Protein AF-A0A3D2IAG3-F1 (afdb_monomer_lite)

Sequence (187 aa):
AWLQEKFSSNPDENILSEKWAKFEELQEKAKTFVVNNEFSEIIQNNGGTGLNASTGSDLTNYYYSLPSNKAELWFNLEADRFKNPTYREFYVEKEVVREERRMRIESNPIGRLIEEFVAVAFTAHPYGRPVVGWNSDITATTIEDARNFYDKYYVPSNITIAIAGDVDPKRMKKLAEEYFGDFRGKG

Radius of gyration: 20.3 Å; chains: 1; bounding box: 44×42×57 Å

pLDDT: mean 94.66, std 4.44, range [55.84, 98.38]

Structure (mmCIF, N/CA/C/O backbone):
data_AF-A0A3D2IAG3-F1
#
_entry.id   AF-A0A3D2IAG3-F1
#
loop_
_atom_site.group_PDB
_atom_site.id
_atom_site.type_symbol
_atom_site.label_atom_id
_atom_site.label_alt_id
_atom_site.label_comp_id
_atom_site.label_asym_id
_atom_site.label_entity_id
_atom_site.label_seq_id
_atom_site.pdbx_PDB_ins_code
_atom_site.Cartn_x
_atom_site.Cartn_y
_atom_site.Cartn_z
_atom_site.occupancy
_atom_site.B_iso_or_equiv
_atom_site.auth_seq_id
_atom_site.auth_comp_id
_atom_site.auth_asym_id
_atom_site.auth_atom_id
_atom_site.pdbx_PDB_model_num
ATOM 1 N N . ALA A 1 1 ? 9.047 11.124 -18.942 1.00 81.00 1 ALA A N 1
ATOM 2 C CA . ALA A 1 1 ? 10.104 11.922 -19.598 1.00 81.00 1 ALA A CA 1
ATOM 3 C C . ALA A 1 1 ? 11.377 11.111 -19.858 1.00 81.00 1 ALA A C 1
ATOM 5 O O . ALA A 1 1 ? 11.583 10.748 -21.002 1.00 81.00 1 ALA A O 1
ATOM 6 N N . TRP A 1 2 ? 12.209 10.772 -18.858 1.00 89.50 2 TRP A N 1
ATOM 7 C CA . TRP A 1 2 ? 13.458 10.017 -19.111 1.00 89.50 2 TRP A CA 1
ATOM 8 C C . TRP A 1 2 ? 13.219 8.641 -19.756 1.00 89.50 2 TRP A C 1
ATOM 10 O O . TRP A 1 2 ? 13.830 8.325 -20.768 1.00 89.50 2 TRP A O 1
ATOM 20 N N . LEU A 1 3 ? 12.255 7.863 -19.241 1.00 84.62 3 LEU A N 1
ATOM 21 C CA . LEU A 1 3 ? 11.887 6.568 -19.836 1.00 84.62 3 LEU A CA 1
ATOM 22 C C . LEU A 1 3 ? 11.408 6.708 -21.292 1.00 84.62 3 LEU A C 1
ATOM 24 O O . LEU A 1 3 ? 11.726 5.867 -22.120 1.00 84.62 3 LEU A O 1
ATOM 28 N N . GLN A 1 4 ? 10.684 7.784 -21.617 1.00 86.69 4 GLN A N 1
ATOM 29 C CA . GLN A 1 4 ? 10.203 8.034 -22.982 1.00 86.69 4 GLN A CA 1
ATOM 30 C C . GLN A 1 4 ? 11.361 8.301 -23.949 1.00 86.69 4 GLN A C 1
ATOM 32 O O . GLN A 1 4 ? 11.341 7.784 -25.057 1.00 86.69 4 GLN A O 1
ATOM 37 N N . GLU A 1 5 ? 12.375 9.058 -23.517 1.00 90.00 5 GLU A N 1
ATOM 38 C CA . GLU A 1 5 ? 13.591 9.294 -24.304 1.00 90.00 5 GLU A CA 1
ATOM 39 C C . GLU A 1 5 ? 14.374 7.990 -24.511 1.00 90.00 5 GLU A C 1
ATOM 41 O O . GLU A 1 5 ? 14.714 7.636 -25.638 1.00 90.00 5 GLU A O 1
ATOM 46 N N . LYS A 1 6 ? 14.590 7.232 -23.426 1.00 87.44 6 LYS A N 1
ATOM 47 C CA . LYS A 1 6 ? 15.376 5.989 -23.435 1.00 87.44 6 LYS A CA 1
ATOM 48 C C . LYS A 1 6 ? 14.799 4.925 -24.366 1.00 87.44 6 LYS A C 1
ATOM 50 O O . LYS A 1 6 ? 15.556 4.161 -24.953 1.00 87.44 6 LYS A O 1
ATOM 55 N N . PHE A 1 7 ? 13.474 4.857 -24.465 1.00 86.38 7 PHE A N 1
ATOM 56 C CA . PHE A 1 7 ? 12.768 3.898 -25.316 1.00 86.38 7 PHE A CA 1
ATOM 57 C C . PHE A 1 7 ? 12.282 4.506 -26.640 1.00 86.38 7 PHE A C 1
ATOM 59 O O . PHE A 1 7 ? 11.468 3.893 -27.331 1.00 86.38 7 PHE A O 1
ATOM 66 N N . SER A 1 8 ? 12.751 5.704 -27.000 1.00 90.56 8 SER A N 1
ATOM 67 C CA . SER A 1 8 ? 12.471 6.299 -28.306 1.00 90.56 8 SER A CA 1
ATOM 68 C C . SER A 1 8 ? 13.223 5.565 -29.425 1.00 90.56 8 SER A C 1
ATOM 70 O O . SER A 1 8 ? 14.135 4.776 -29.181 1.00 90.56 8 SER A O 1
ATOM 72 N N . SER A 1 9 ? 12.852 5.827 -30.679 1.00 90.12 9 SER A N 1
ATOM 73 C CA . SER A 1 9 ? 13.506 5.214 -31.842 1.00 90.12 9 SER A CA 1
ATOM 74 C C . SER A 1 9 ? 14.965 5.643 -32.033 1.00 90.12 9 SER A C 1
ATOM 76 O O . SER A 1 9 ? 15.706 4.940 -32.712 1.00 90.12 9 SER A O 1
ATOM 78 N N . ASN A 1 10 ? 15.368 6.793 -31.484 1.00 92.75 10 ASN A N 1
ATOM 79 C CA . ASN A 1 10 ? 16.737 7.302 -31.555 1.00 92.75 10 ASN A CA 1
ATOM 80 C C . ASN A 1 10 ? 17.067 8.108 -30.284 1.00 92.75 10 ASN A C 1
ATOM 82 O O . ASN A 1 10 ? 16.965 9.335 -30.318 1.00 92.75 10 ASN A O 1
ATOM 86 N N . PRO A 1 11 ? 17.406 7.432 -29.171 1.00 91.81 11 PRO A N 1
ATOM 87 C CA . PRO A 1 11 ? 17.682 8.091 -27.898 1.00 91.81 11 PRO A CA 1
ATOM 88 C C . PRO A 1 11 ? 18.909 9.007 -27.977 1.00 91.81 11 PRO A C 1
ATOM 90 O O . PRO A 1 11 ? 19.964 8.588 -28.454 1.00 91.81 11 PRO A O 1
ATOM 93 N N . ASP A 1 12 ? 18.791 10.231 -27.465 1.00 95.19 12 ASP A N 1
ATOM 94 C CA . ASP A 1 12 ? 19.906 11.175 -27.348 1.00 95.19 12 ASP A CA 1
ATOM 95 C C . ASP A 1 12 ? 20.572 11.061 -25.965 1.00 95.19 12 ASP A C 1
ATOM 97 O O . ASP A 1 12 ? 19.963 11.321 -24.921 1.00 95.19 12 ASP A O 1
ATOM 101 N N . GLU A 1 13 ? 21.852 10.679 -25.949 1.00 94.38 13 GLU A N 1
ATOM 102 C CA . GLU A 1 13 ? 22.633 10.496 -24.719 1.00 94.38 13 GLU A CA 1
ATOM 103 C C . GLU A 1 13 ? 22.756 11.778 -23.882 1.00 94.38 13 GLU A C 1
ATOM 105 O O . GLU A 1 13 ? 22.720 11.709 -22.649 1.00 94.38 13 GLU A O 1
ATOM 110 N N . ASN A 1 14 ? 22.844 12.951 -24.517 1.00 94.81 14 ASN A N 1
ATOM 111 C CA . ASN A 1 14 ? 22.933 14.224 -23.800 1.00 94.81 14 ASN A CA 1
ATOM 112 C C . ASN A 1 14 ? 21.612 14.533 -23.097 1.00 94.81 14 ASN A C 1
ATOM 114 O O . ASN A 1 14 ? 21.607 14.902 -21.922 1.00 94.81 14 ASN A O 1
ATOM 118 N N . ILE A 1 15 ? 20.489 14.317 -23.789 1.00 93.75 15 ILE A N 1
ATOM 119 C CA . ILE A 1 15 ? 19.149 14.513 -23.224 1.00 93.75 15 ILE A CA 1
ATOM 120 C C . ILE A 1 15 ? 18.908 13.532 -22.069 1.00 93.75 15 ILE A C 1
ATOM 122 O O . ILE A 1 15 ? 18.350 13.911 -21.035 1.00 93.75 15 ILE A O 1
ATOM 126 N N . LEU A 1 16 ? 19.323 12.272 -22.218 1.00 92.75 16 LEU A N 1
ATOM 127 C CA . LEU A 1 16 ? 19.222 11.271 -21.155 1.00 92.75 16 LEU A CA 1
ATOM 128 C C . LEU A 1 16 ? 20.026 11.671 -19.920 1.00 92.75 16 LEU A C 1
ATOM 130 O O . LEU A 1 16 ? 19.496 11.584 -18.809 1.00 92.75 16 LEU A O 1
ATOM 134 N N . SER A 1 17 ? 21.265 12.122 -20.116 1.00 94.44 17 SER A N 1
ATOM 135 C CA . SER A 1 17 ? 22.146 12.583 -19.042 1.00 94.44 17 SER A CA 1
ATOM 136 C C . SER A 1 17 ? 21.563 13.802 -18.322 1.00 94.44 17 SER A C 1
ATOM 138 O O . SER A 1 17 ? 21.431 13.795 -17.099 1.00 94.44 17 SER A O 1
ATOM 140 N N . GLU A 1 18 ? 21.096 14.807 -19.069 1.00 95.81 18 GLU A N 1
ATOM 141 C CA . GLU A 1 18 ? 20.475 16.012 -18.507 1.00 95.81 18 GLU A CA 1
ATOM 142 C C . GLU A 1 18 ? 19.226 15.674 -17.679 1.00 95.81 18 GLU A C 1
ATOM 144 O O . GLU A 1 18 ? 19.073 16.117 -16.537 1.00 95.81 18 GLU A O 1
ATOM 149 N N . LYS A 1 19 ? 18.328 14.845 -18.228 1.00 94.56 19 LYS A N 1
ATOM 150 C CA . LYS A 1 19 ? 17.108 14.424 -17.528 1.00 94.56 19 LYS A CA 1
ATOM 151 C C . LYS A 1 19 ? 17.422 13.593 -16.284 1.00 94.56 19 LYS A C 1
ATOM 153 O O . LYS A 1 19 ? 16.688 13.705 -15.303 1.00 94.56 19 LYS A O 1
ATOM 158 N N . TRP A 1 20 ? 18.470 12.772 -16.325 1.00 93.31 20 TRP A N 1
ATOM 159 C CA . TRP A 1 20 ? 18.903 11.974 -15.180 1.00 93.31 20 TRP A CA 1
ATOM 160 C C . TRP A 1 20 ? 19.491 12.850 -14.070 1.00 93.31 20 TRP A C 1
ATOM 162 O O . TRP A 1 20 ? 19.039 12.770 -12.933 1.00 93.31 20 TRP A O 1
ATOM 172 N N . ALA A 1 21 ? 20.392 13.774 -14.408 1.00 95.38 21 ALA A N 1
ATOM 173 C CA . ALA A 1 21 ? 20.937 14.731 -13.447 1.00 95.38 21 ALA A CA 1
ATOM 174 C C . ALA A 1 21 ? 19.826 15.574 -12.801 1.00 95.38 21 ALA A C 1
ATOM 176 O O . ALA A 1 21 ? 19.807 15.785 -11.586 1.00 95.38 21 ALA A O 1
ATOM 177 N N . LYS A 1 22 ? 18.836 16.010 -13.597 1.00 95.38 22 LYS A N 1
ATOM 178 C CA . LYS A 1 22 ? 17.681 16.736 -13.061 1.00 95.38 22 LYS A CA 1
ATOM 179 C C . LYS A 1 22 ? 16.838 15.880 -12.119 1.00 95.38 22 LYS A C 1
ATOM 181 O O . LYS A 1 22 ? 16.301 16.387 -11.134 1.00 95.38 22 LYS A O 1
ATOM 186 N N . PHE A 1 23 ? 16.681 14.602 -12.441 1.00 92.88 23 PHE A N 1
ATOM 187 C CA . PHE A 1 23 ? 15.959 13.652 -11.610 1.00 92.88 23 PHE A CA 1
ATOM 188 C C . PHE A 1 23 ? 16.643 13.463 -10.251 1.00 92.88 23 PHE A C 1
ATOM 190 O O . PHE A 1 23 ? 15.971 13.602 -9.232 1.00 92.88 23 PHE A O 1
ATOM 197 N N . GLU A 1 24 ? 17.959 13.252 -10.227 1.00 93.56 24 GLU A N 1
ATOM 198 C CA . GLU A 1 24 ? 18.742 13.130 -8.988 1.00 93.56 24 GLU A CA 1
ATOM 199 C C . GLU A 1 24 ? 18.655 14.400 -8.126 1.00 93.56 24 GLU A C 1
ATOM 201 O O . GLU A 1 24 ? 18.387 14.323 -6.928 1.00 93.56 24 GLU A O 1
ATOM 206 N N . GLU A 1 25 ? 18.769 15.587 -8.736 1.00 95.44 25 GLU A N 1
ATOM 207 C CA . GLU A 1 25 ? 18.601 16.869 -8.034 1.00 95.44 25 GLU A CA 1
ATOM 208 C C . GLU A 1 25 ? 17.221 16.974 -7.357 1.00 95.44 25 GLU A C 1
ATOM 210 O O . GLU A 1 25 ? 17.099 17.428 -6.217 1.00 95.44 25 GLU A O 1
ATOM 215 N N . LEU A 1 26 ? 16.158 16.569 -8.061 1.00 93.56 26 LEU A N 1
ATOM 216 C CA . LEU A 1 26 ? 14.797 16.599 -7.527 1.00 93.56 26 LEU A CA 1
ATOM 217 C C . LEU A 1 26 ? 14.582 15.552 -6.432 1.00 93.56 26 LEU A C 1
ATOM 219 O O . LEU A 1 26 ? 13.854 15.835 -5.480 1.00 93.56 26 LEU A O 1
ATOM 223 N N . GLN A 1 27 ? 15.207 14.380 -6.540 1.00 91.56 27 GLN A N 1
ATOM 224 C CA . GLN A 1 27 ? 15.159 13.369 -5.487 1.00 91.56 27 GLN A CA 1
ATOM 225 C C . GLN A 1 27 ? 15.819 13.862 -4.203 1.00 91.56 27 GLN A C 1
ATOM 227 O O . GLN A 1 27 ? 15.221 13.738 -3.135 1.00 91.56 27 GLN A O 1
ATOM 232 N N . GLU A 1 28 ? 16.988 14.496 -4.295 1.00 92.75 28 GLU A N 1
ATOM 233 C CA . GLU A 1 28 ? 17.681 14.989 -3.103 1.00 92.75 28 GLU A CA 1
ATOM 234 C C . GLU A 1 28 ? 16.901 16.124 -2.426 1.00 92.75 28 GLU A C 1
ATOM 236 O O . GLU A 1 28 ? 16.804 16.178 -1.201 1.00 92.75 28 GLU A O 1
ATOM 241 N N . LYS A 1 29 ? 16.229 16.978 -3.211 1.00 93.12 29 LYS A N 1
ATOM 242 C CA . LYS A 1 29 ? 15.277 17.962 -2.671 1.00 93.12 29 LYS A CA 1
ATOM 243 C C . LYS A 1 29 ? 14.043 17.316 -2.049 1.00 93.12 29 LYS A C 1
ATOM 245 O O . LYS A 1 29 ? 13.546 17.821 -1.053 1.00 93.12 29 LYS A O 1
ATOM 250 N N . ALA A 1 30 ? 13.508 16.243 -2.629 1.00 90.88 30 ALA A N 1
ATOM 251 C CA . ALA A 1 30 ? 12.340 15.557 -2.076 1.00 90.88 30 ALA A CA 1
ATOM 252 C C . ALA A 1 30 ? 12.665 14.884 -0.734 1.00 90.88 30 ALA A C 1
ATOM 254 O O . ALA A 1 30 ? 11.838 14.907 0.179 1.00 90.88 30 ALA A O 1
ATOM 255 N N . LYS A 1 31 ? 13.881 14.344 -0.608 1.00 90.50 31 LYS A N 1
ATOM 256 C CA . LYS A 1 31 ? 14.390 13.663 0.584 1.00 90.50 31 LYS A CA 1
ATOM 257 C C . LYS A 1 31 ? 14.429 14.556 1.825 1.00 90.50 31 LYS A C 1
ATOM 259 O O . LYS A 1 31 ? 14.236 14.058 2.925 1.00 90.50 31 LYS A O 1
ATOM 264 N N . THR A 1 32 ? 14.602 15.872 1.679 1.00 93.50 32 THR A N 1
ATOM 265 C CA . THR A 1 32 ? 14.591 16.795 2.833 1.00 93.50 32 THR A CA 1
ATOM 266 C C . THR A 1 32 ? 13.221 16.921 3.506 1.00 93.50 32 THR A C 1
ATOM 268 O O . THR A 1 32 ? 13.144 17.384 4.640 1.00 93.50 32 THR A O 1
ATOM 271 N N . PHE A 1 33 ? 12.144 16.507 2.829 1.00 91.81 33 PHE A N 1
ATOM 272 C CA . PHE A 1 33 ? 10.783 16.481 3.372 1.00 91.81 33 PHE A CA 1
ATOM 273 C C . PHE A 1 33 ? 10.388 15.116 3.946 1.00 91.81 33 PHE A C 1
ATOM 275 O O . PHE A 1 33 ? 9.242 14.947 4.360 1.00 91.81 33 PHE A O 1
ATOM 282 N N . VAL A 1 34 ? 11.284 14.131 3.903 1.00 90.62 34 VAL A N 1
ATOM 283 C CA . VAL A 1 34 ? 11.024 12.780 4.396 1.00 90.62 34 VAL A CA 1
ATOM 284 C C . VAL A 1 34 ? 11.505 12.679 5.837 1.00 90.62 34 VAL A C 1
ATOM 286 O O . VAL A 1 34 ? 12.674 12.925 6.131 1.00 90.62 34 VAL A O 1
ATOM 289 N N . VAL A 1 35 ? 10.600 12.283 6.731 1.00 92.75 35 VAL A N 1
ATOM 290 C CA . VAL A 1 35 ? 10.936 11.877 8.096 1.00 92.75 35 VAL A CA 1
ATOM 291 C C . VAL A 1 35 ? 10.857 10.357 8.147 1.00 92.75 35 VAL A C 1
ATOM 293 O O . VAL A 1 35 ? 9.775 9.771 8.171 1.00 92.75 35 VAL A O 1
ATOM 296 N N . ASN A 1 36 ? 12.021 9.711 8.106 1.00 89.38 36 ASN A N 1
ATOM 297 C CA . ASN A 1 36 ? 12.099 8.254 8.082 1.00 89.38 36 ASN A CA 1
ATOM 298 C C . ASN A 1 36 ? 11.421 7.658 9.318 1.00 89.38 36 ASN A C 1
ATOM 300 O O . ASN A 1 36 ? 11.629 8.137 10.430 1.00 89.38 36 ASN A O 1
ATOM 304 N N . ASN A 1 37 ? 10.669 6.575 9.121 1.00 90.62 37 ASN A N 1
ATOM 305 C CA . ASN A 1 37 ? 10.054 5.769 10.181 1.00 90.62 37 ASN A CA 1
ATOM 306 C C . ASN A 1 37 ? 9.025 6.479 11.080 1.00 90.62 37 ASN A C 1
ATOM 308 O O . ASN A 1 37 ? 8.509 5.821 11.984 1.00 90.62 37 ASN A O 1
ATOM 312 N N . GLU A 1 38 ? 8.655 7.738 10.822 1.00 94.00 38 GLU A N 1
ATOM 313 C CA . GLU A 1 38 ? 7.780 8.538 11.699 1.00 94.00 38 GLU A CA 1
ATOM 314 C C . GLU A 1 38 ? 6.479 7.806 12.063 1.00 94.00 38 GLU A C 1
ATOM 316 O O . GLU A 1 38 ? 6.141 7.665 13.238 1.00 94.00 38 GLU A O 1
ATOM 321 N N . PHE A 1 39 ? 5.794 7.240 11.065 1.00 94.81 39 PHE A N 1
ATOM 322 C CA . PHE A 1 39 ? 4.572 6.457 11.272 1.00 94.81 39 PHE A CA 1
ATOM 323 C C . PHE A 1 39 ? 4.789 5.293 12.253 1.00 94.81 39 PHE A C 1
ATOM 325 O O . PHE A 1 39 ? 4.010 5.083 13.186 1.00 94.81 39 PHE A O 1
ATOM 332 N N . SER A 1 40 ? 5.877 4.541 12.067 1.00 95.62 40 SER A N 1
ATOM 333 C CA . SER A 1 40 ? 6.199 3.390 12.911 1.00 95.62 40 SER A CA 1
ATOM 334 C C . SER A 1 40 ? 6.636 3.797 14.319 1.00 95.62 40 SER A C 1
ATOM 336 O O . SER A 1 40 ? 6.258 3.131 15.283 1.00 95.62 40 SER A O 1
ATOM 338 N N . GLU A 1 41 ? 7.362 4.907 14.460 1.00 97.12 41 GLU A N 1
ATOM 339 C CA . GLU A 1 41 ? 7.800 5.438 15.750 1.00 97.12 41 GLU A CA 1
ATOM 340 C C . GLU A 1 41 ? 6.617 5.952 16.570 1.00 97.12 41 GLU A C 1
ATOM 342 O O . GLU A 1 41 ? 6.520 5.642 17.757 1.00 97.12 41 GLU A O 1
ATOM 347 N N . ILE A 1 42 ? 5.668 6.664 15.947 1.00 97.81 42 ILE A N 1
ATOM 348 C CA . ILE A 1 42 ? 4.429 7.095 16.611 1.00 97.81 42 ILE A CA 1
ATOM 349 C C . ILE A 1 42 ? 3.689 5.881 17.180 1.00 97.81 42 ILE A C 1
ATOM 351 O O . ILE A 1 42 ? 3.266 5.901 18.340 1.00 97.81 42 ILE A O 1
ATOM 355 N N . ILE A 1 43 ? 3.553 4.811 16.393 1.00 97.88 43 ILE A N 1
ATOM 356 C CA . ILE A 1 43 ? 2.870 3.586 16.819 1.00 97.88 43 ILE A CA 1
ATOM 357 C C . ILE A 1 43 ? 3.622 2.916 17.974 1.00 97.88 43 ILE A C 1
ATOM 359 O O . ILE A 1 43 ? 3.014 2.632 19.008 1.00 97.88 43 ILE A O 1
ATOM 363 N N . GLN A 1 44 ? 4.935 2.712 17.844 1.00 97.25 44 GLN A N 1
ATOM 364 C CA . GLN A 1 44 ? 5.759 2.064 18.872 1.00 97.25 44 GLN A CA 1
ATOM 365 C C . GLN A 1 44 ? 5.762 2.847 20.191 1.00 97.25 44 GLN A C 1
ATOM 367 O O . GLN A 1 44 ? 5.526 2.268 21.253 1.00 97.25 44 GLN A O 1
ATOM 372 N N . ASN A 1 45 ? 5.919 4.172 20.132 1.00 97.81 45 ASN A N 1
ATOM 373 C CA . ASN A 1 45 ? 5.899 5.049 21.307 1.00 97.81 45 ASN A CA 1
ATOM 374 C C . ASN A 1 45 ? 4.539 5.062 22.025 1.00 97.81 45 ASN A C 1
ATOM 376 O O . ASN A 1 45 ? 4.457 5.417 23.201 1.00 97.81 45 ASN A O 1
ATOM 380 N N . ASN A 1 46 ? 3.467 4.647 21.346 1.00 98.31 46 ASN A N 1
ATOM 381 C CA . ASN A 1 46 ? 2.133 4.492 21.923 1.00 98.31 46 ASN A CA 1
ATOM 382 C C . ASN A 1 46 ? 1.799 3.038 22.308 1.00 98.31 46 ASN A C 1
ATOM 384 O O . ASN A 1 46 ? 0.633 2.726 22.559 1.00 98.31 46 ASN A O 1
ATOM 388 N N . GLY A 1 47 ? 2.806 2.162 22.400 1.00 97.75 47 GLY A N 1
ATOM 389 C CA . GLY A 1 47 ? 2.651 0.763 22.811 1.00 97.75 47 GLY A CA 1
ATOM 390 C C . GLY A 1 47 ? 2.139 -0.153 21.702 1.00 97.75 47 GLY A C 1
ATOM 391 O O . GLY A 1 47 ? 1.609 -1.225 21.991 1.00 97.75 47 GLY A O 1
ATOM 392 N N . GLY A 1 48 ? 2.246 0.277 20.445 1.00 97.75 48 GLY A N 1
ATOM 393 C CA . GLY A 1 48 ? 1.820 -0.509 19.302 1.00 97.75 48 GLY A CA 1
ATOM 394 C C . GLY A 1 48 ? 2.750 -1.681 19.016 1.00 97.75 48 GLY A C 1
ATOM 395 O O . GLY A 1 48 ? 3.969 -1.581 19.158 1.00 97.75 48 GLY A O 1
ATOM 396 N N . THR A 1 49 ? 2.171 -2.805 18.607 1.00 97.31 49 THR A N 1
ATOM 397 C CA . THR A 1 49 ? 2.905 -4.043 18.325 1.00 97.31 49 THR A CA 1
ATOM 398 C C . THR A 1 49 ? 2.432 -4.679 17.026 1.00 97.31 49 THR A C 1
ATOM 400 O O . THR A 1 49 ? 1.304 -4.471 16.578 1.00 97.31 49 THR A O 1
ATOM 403 N N . GLY A 1 50 ? 3.314 -5.458 16.399 1.00 96.75 50 GLY A N 1
ATOM 404 C CA . GLY A 1 50 ? 2.976 -6.204 15.189 1.00 96.75 50 GLY A CA 1
ATOM 405 C C . GLY A 1 50 ? 2.679 -5.333 13.968 1.00 96.75 50 GLY A C 1
ATOM 406 O O . GLY A 1 50 ? 1.933 -5.785 13.107 1.00 96.75 50 GLY A O 1
ATOM 407 N N . LEU A 1 51 ? 3.238 -4.116 13.897 1.00 97.62 51 LEU A N 1
ATOM 408 C CA . LEU A 1 51 ? 3.122 -3.256 12.720 1.00 97.62 51 LEU A CA 1
ATOM 409 C C . LEU A 1 51 ? 3.717 -3.920 11.492 1.00 97.62 51 LEU A C 1
ATOM 411 O O . LEU A 1 51 ? 4.925 -4.136 11.418 1.00 97.62 51 LEU A O 1
ATOM 415 N N . ASN A 1 52 ? 2.844 -4.247 10.545 1.00 96.81 52 ASN A N 1
ATOM 416 C CA . ASN A 1 52 ? 3.236 -4.873 9.302 1.00 96.81 52 ASN A CA 1
ATOM 417 C C . ASN A 1 52 ? 2.193 -4.645 8.200 1.00 96.81 52 ASN A C 1
ATOM 419 O O . ASN A 1 52 ? 1.084 -4.149 8.427 1.00 96.81 52 ASN A O 1
ATOM 423 N N . ALA A 1 53 ? 2.571 -5.038 6.992 1.00 96.19 53 ALA A N 1
ATOM 424 C CA . ALA A 1 53 ? 1.703 -5.102 5.837 1.00 96.19 53 ALA A CA 1
ATOM 425 C C . ALA A 1 53 ? 1.957 -6.401 5.073 1.00 96.19 53 ALA A C 1
ATOM 427 O O . ALA A 1 53 ? 3.053 -6.961 5.106 1.00 96.19 53 ALA A O 1
ATOM 428 N N . SER A 1 54 ? 0.949 -6.880 4.356 1.00 96.38 54 SER A N 1
ATOM 429 C CA . SER A 1 54 ? 1.114 -7.995 3.431 1.00 96.38 54 SER A CA 1
ATOM 430 C C . SER A 1 54 ? 0.292 -7.780 2.174 1.00 96.38 54 SER A C 1
ATOM 432 O O . SER A 1 54 ? -0.791 -7.204 2.211 1.00 96.38 54 SER A O 1
ATOM 434 N N . THR A 1 55 ? 0.810 -8.271 1.055 1.00 95.75 55 THR A N 1
ATOM 435 C CA . THR A 1 55 ? 0.106 -8.285 -0.226 1.00 95.75 55 THR A CA 1
ATOM 436 C C . THR A 1 55 ? 0.014 -9.728 -0.689 1.00 95.75 55 THR A C 1
ATOM 438 O O . THR A 1 55 ? 0.996 -10.469 -0.625 1.00 95.75 55 THR A O 1
ATOM 441 N N . GLY A 1 56 ? -1.174 -10.131 -1.123 1.00 95.50 56 GLY A N 1
ATOM 442 C CA . GLY A 1 56 ? -1.424 -11.401 -1.792 1.00 95.50 56 GLY A CA 1
ATOM 443 C C . GLY A 1 56 ? -2.023 -11.175 -3.176 1.00 95.50 56 GLY A C 1
ATOM 444 O O . GLY A 1 56 ? -2.110 -10.045 -3.650 1.00 95.50 56 GLY A O 1
ATOM 445 N N . SER A 1 57 ? -2.473 -12.253 -3.815 1.00 95.12 57 SER A N 1
ATOM 446 C CA . SER A 1 57 ? -3.104 -12.176 -5.139 1.00 95.12 57 SER A CA 1
ATOM 447 C C . SER A 1 57 ? -4.441 -11.425 -5.136 1.00 95.12 57 SER A C 1
ATOM 449 O O . SER A 1 57 ? -4.816 -10.873 -6.166 1.00 95.12 57 SER A O 1
ATOM 451 N N . ASP A 1 58 ? -5.136 -11.395 -3.992 1.00 96.38 58 ASP A N 1
ATOM 452 C CA . ASP A 1 58 ? -6.513 -10.890 -3.898 1.00 96.38 58 ASP A CA 1
ATOM 453 C C . ASP A 1 58 ? -6.669 -9.632 -3.036 1.00 96.38 58 ASP A C 1
ATOM 455 O O . ASP A 1 58 ? -7.659 -8.918 -3.173 1.00 96.38 58 ASP A O 1
ATOM 459 N N . LEU A 1 59 ? -5.730 -9.362 -2.123 1.00 96.38 59 LEU A N 1
ATOM 460 C CA . LEU A 1 59 ? -5.857 -8.264 -1.164 1.00 96.38 59 LEU A CA 1
ATOM 461 C C . LEU A 1 59 ? -4.506 -7.751 -0.656 1.00 96.38 59 LEU A C 1
ATOM 463 O O . LEU A 1 59 ? -3.492 -8.455 -0.684 1.00 96.38 59 LEU A O 1
ATOM 467 N N . THR A 1 60 ? -4.533 -6.523 -0.143 1.00 97.81 60 THR A N 1
ATOM 468 C CA . THR A 1 60 ? -3.464 -5.918 0.653 1.00 97.81 60 THR A CA 1
ATOM 469 C C . THR A 1 60 ? -3.987 -5.701 2.067 1.00 97.81 60 THR A C 1
ATOM 471 O O . THR A 1 60 ? -5.053 -5.116 2.250 1.00 97.81 60 THR A O 1
ATOM 474 N N . ASN A 1 61 ? -3.239 -6.161 3.066 1.00 97.62 61 ASN A N 1
ATOM 475 C CA . ASN A 1 61 ? -3.543 -5.958 4.475 1.00 97.62 61 ASN A CA 1
ATOM 476 C C . ASN A 1 61 ? -2.533 -5.008 5.104 1.00 97.62 61 ASN A C 1
ATOM 478 O O . ASN A 1 61 ? -1.326 -5.178 4.939 1.00 97.62 61 ASN A O 1
ATOM 482 N N . TYR A 1 62 ? -3.037 -4.099 5.929 1.00 97.81 62 TYR A N 1
ATOM 483 C CA . TYR A 1 62 ? -2.256 -3.322 6.883 1.00 97.81 62 TYR A CA 1
ATOM 484 C C . TYR A 1 62 ? -2.774 -3.652 8.273 1.00 97.81 62 TYR A C 1
ATOM 486 O O . TYR A 1 62 ? -3.984 -3.623 8.499 1.00 97.81 62 TYR A O 1
ATOM 494 N N . TYR A 1 63 ? -1.888 -4.032 9.189 1.00 97.81 63 TYR A N 1
ATOM 495 C CA . TYR A 1 63 ? -2.313 -4.493 10.504 1.00 97.81 63 TYR A CA 1
ATOM 496 C C . TYR A 1 63 ? -1.272 -4.206 11.576 1.00 97.81 63 TYR A C 1
ATOM 498 O O . TYR A 1 63 ? -0.065 -4.222 11.341 1.00 97.81 63 TYR A O 1
ATOM 506 N N . TYR A 1 64 ? -1.783 -3.919 12.767 1.00 98.31 64 TYR A N 1
ATOM 507 C CA . TYR A 1 64 ? -1.034 -3.735 13.999 1.00 98.31 64 TYR A CA 1
ATOM 508 C C . TYR A 1 64 ? -2.007 -3.726 15.171 1.00 98.31 64 TYR A C 1
ATOM 510 O O . TYR A 1 64 ? -3.211 -3.539 15.000 1.00 98.31 64 TYR A O 1
ATOM 518 N N . SER A 1 65 ? -1.483 -3.937 16.370 1.00 98.19 65 SER A N 1
ATOM 519 C CA . SER A 1 65 ? -2.231 -3.810 17.617 1.00 98.19 65 SER A CA 1
ATOM 520 C C . SER A 1 65 ? -1.830 -2.531 18.337 1.00 98.19 65 SER A C 1
ATOM 522 O O . SER A 1 65 ? -0.666 -2.139 18.306 1.00 98.19 65 SER A O 1
ATOM 524 N N . LEU A 1 66 ? -2.786 -1.904 19.017 1.00 98.19 66 LEU A N 1
ATOM 525 C CA . LEU A 1 66 ? -2.575 -0.774 19.917 1.00 98.19 66 LEU A CA 1
ATOM 526 C C . LEU A 1 66 ? -3.382 -0.995 21.207 1.00 98.19 66 LEU A C 1
ATOM 528 O O . LEU A 1 66 ? -4.410 -1.677 21.169 1.00 98.19 66 LEU A O 1
ATOM 532 N N . PRO A 1 67 ? -2.972 -0.399 22.342 1.00 98.12 67 PRO A N 1
ATOM 533 C CA . PRO A 1 67 ? -3.811 -0.333 23.536 1.00 98.12 67 PRO A CA 1
ATOM 534 C C . PRO A 1 67 ? -5.191 0.280 23.231 1.00 98.12 67 PRO A C 1
ATOM 536 O O . PRO A 1 67 ? -5.292 1.224 22.447 1.00 98.12 67 PRO A O 1
ATOM 539 N N . SER A 1 68 ? -6.265 -0.208 23.867 1.00 97.00 68 SER A N 1
ATOM 540 C CA . SER A 1 68 ? -7.651 0.203 23.554 1.00 97.00 68 SER A CA 1
ATOM 541 C C . SER A 1 68 ? -7.905 1.709 23.725 1.00 97.00 68 SER A C 1
ATOM 543 O O . SER A 1 68 ? -8.696 2.312 22.994 1.00 97.00 68 SER A O 1
ATOM 545 N N . ASN A 1 69 ? -7.175 2.366 24.630 1.00 96.88 69 ASN A N 1
ATOM 546 C CA . ASN A 1 69 ? -7.222 3.818 24.820 1.00 96.88 69 ASN A CA 1
ATOM 547 C C . ASN A 1 69 ? -6.563 4.628 23.681 1.00 96.88 69 ASN A C 1
ATOM 549 O O . ASN A 1 69 ? -6.664 5.853 23.690 1.00 96.88 69 ASN A O 1
ATOM 553 N N . LYS A 1 70 ? -5.926 3.974 22.701 1.00 98.06 70 LYS A N 1
ATOM 554 C CA . LYS A 1 70 ? -5.302 4.579 21.511 1.00 98.06 70 LYS A CA 1
ATOM 555 C C . LYS A 1 70 ? -6.106 4.362 20.227 1.00 98.06 70 LYS A C 1
ATOM 557 O O . LYS A 1 70 ? -5.602 4.656 19.150 1.00 98.06 70 LYS A O 1
ATOM 562 N N . ALA A 1 71 ? -7.356 3.901 20.316 1.00 97.62 71 ALA A N 1
ATOM 563 C CA . ALA A 1 71 ? -8.205 3.696 19.140 1.00 97.62 71 ALA A CA 1
ATOM 564 C C . ALA A 1 71 ? -8.299 4.946 18.246 1.00 97.62 71 ALA A C 1
ATOM 566 O O . ALA A 1 71 ? -8.169 4.851 17.036 1.00 97.62 71 ALA A O 1
ATOM 567 N N . GLU A 1 72 ? -8.457 6.133 18.832 1.00 98.00 72 GLU A N 1
ATOM 568 C CA . GLU A 1 72 ? -8.529 7.382 18.065 1.00 98.00 72 GLU A CA 1
ATOM 569 C C . GLU A 1 72 ? -7.230 7.702 17.307 1.00 98.00 72 GLU A C 1
ATOM 571 O O . GLU A 1 72 ? -7.288 8.145 16.165 1.00 98.00 72 GLU A O 1
ATOM 576 N N . LEU A 1 73 ? -6.064 7.390 17.887 1.00 98.25 73 LEU A N 1
ATOM 577 C CA . LEU A 1 73 ? -4.779 7.502 17.192 1.00 98.25 73 LEU A CA 1
ATOM 578 C C . LEU A 1 73 ? -4.727 6.571 15.974 1.00 98.25 73 LEU A C 1
ATOM 580 O O . LEU A 1 73 ? -4.247 6.979 14.923 1.00 98.25 73 LEU A O 1
ATOM 584 N N . TRP A 1 74 ? -5.241 5.341 16.101 1.00 98.00 74 TRP A N 1
ATOM 585 C CA . TRP A 1 74 ? -5.340 4.408 14.975 1.00 98.00 74 TRP A CA 1
ATOM 586 C C . TRP A 1 74 ? -6.173 5.005 13.836 1.00 98.00 74 TRP A C 1
ATOM 588 O O . TRP A 1 74 ? -5.705 5.066 12.702 1.00 98.00 74 TRP A O 1
ATOM 598 N N . PHE A 1 75 ? -7.371 5.514 14.151 1.00 98.31 75 PHE A N 1
ATOM 599 C CA . PHE A 1 75 ? -8.252 6.131 13.157 1.00 98.31 75 PHE A CA 1
ATOM 600 C C . PHE A 1 75 ? -7.620 7.366 12.518 1.00 98.31 75 PHE A C 1
ATOM 602 O O . PHE A 1 75 ? -7.713 7.519 11.306 1.00 98.31 75 PHE A O 1
ATOM 609 N N . ASN A 1 76 ? -6.953 8.216 13.300 1.00 97.94 76 ASN A N 1
ATOM 610 C CA . ASN A 1 76 ? -6.268 9.396 12.784 1.00 97.94 76 ASN A CA 1
ATOM 611 C C . ASN A 1 76 ? -5.156 9.032 11.788 1.00 97.94 76 ASN A C 1
ATOM 613 O O . ASN A 1 76 ? -5.147 9.558 10.676 1.00 97.94 76 ASN A O 1
ATOM 617 N N . LEU A 1 77 ? -4.265 8.113 12.168 1.00 97.38 77 LEU A N 1
ATOM 618 C CA . LEU A 1 77 ? -3.120 7.715 11.349 1.00 97.38 77 LEU A CA 1
ATOM 619 C C . LEU A 1 77 ? -3.542 6.993 10.068 1.00 97.38 77 LEU A C 1
ATOM 621 O O . LEU A 1 77 ? -3.072 7.338 8.986 1.00 97.38 77 LEU A O 1
ATOM 625 N N . GLU A 1 78 ? -4.432 6.004 10.170 1.00 97.00 78 GLU A N 1
ATOM 626 C CA . GLU A 1 78 ? -4.874 5.257 8.991 1.00 97.00 78 GLU A CA 1
ATOM 627 C C . GLU A 1 78 ? -5.746 6.130 8.081 1.00 97.00 78 GLU A C 1
ATOM 629 O O . GLU A 1 78 ? -5.577 6.104 6.865 1.00 97.00 78 GLU A O 1
ATOM 634 N N . ALA A 1 79 ? -6.614 6.990 8.624 1.00 96.75 79 ALA A N 1
ATOM 635 C CA . ALA A 1 79 ? -7.382 7.901 7.781 1.00 96.75 79 ALA A CA 1
ATOM 636 C C . ALA A 1 79 ? -6.490 8.879 7.014 1.00 96.75 79 ALA A C 1
ATOM 638 O O . ALA A 1 79 ? -6.742 9.113 5.834 1.00 96.75 79 ALA A O 1
ATOM 639 N N . ASP A 1 80 ? -5.447 9.435 7.636 1.00 95.81 80 ASP A N 1
ATOM 640 C CA . ASP A 1 80 ? -4.508 10.302 6.923 1.00 95.81 80 ASP A CA 1
ATOM 641 C C . ASP A 1 80 ? -3.727 9.530 5.854 1.00 95.81 80 ASP A C 1
ATOM 643 O O . ASP A 1 80 ? -3.680 9.954 4.700 1.00 95.81 80 ASP A O 1
ATOM 647 N N . ARG A 1 81 ? -3.223 8.336 6.190 1.00 94.25 81 ARG A N 1
ATOM 648 C CA . ARG A 1 81 ? -2.531 7.452 5.244 1.00 94.25 81 ARG A CA 1
ATOM 649 C C . ARG A 1 81 ? -3.371 7.160 4.002 1.00 94.25 81 ARG A C 1
ATOM 651 O O . ARG A 1 81 ? -2.840 7.188 2.891 1.00 94.25 81 ARG A O 1
ATOM 658 N N . PHE A 1 82 ? -4.665 6.884 4.186 1.00 94.94 82 PHE A N 1
ATOM 659 C CA . PHE A 1 82 ? -5.563 6.558 3.081 1.00 94.94 82 PHE A CA 1
ATOM 660 C C . PHE A 1 82 ? -6.075 7.798 2.319 1.00 94.94 82 PHE A C 1
ATOM 662 O O . PHE A 1 82 ? -6.315 7.736 1.110 1.00 94.94 82 PHE A O 1
ATOM 669 N N . LYS A 1 83 ? -6.238 8.944 2.985 1.00 94.31 83 LYS A N 1
ATOM 670 C CA . LYS A 1 83 ? -6.739 10.168 2.336 1.00 94.31 83 LYS A CA 1
ATOM 671 C C . LYS A 1 83 ? -5.634 10.966 1.646 1.00 94.31 83 LYS A C 1
ATOM 673 O O . LYS A 1 83 ? -5.876 11.542 0.587 1.00 94.31 83 LYS A O 1
ATOM 678 N N . ASN A 1 84 ? -4.430 10.976 2.213 1.00 92.94 84 ASN A N 1
ATOM 679 C CA . ASN A 1 84 ? -3.337 11.871 1.834 1.00 92.94 84 ASN A CA 1
ATOM 680 C C . ASN A 1 84 ? -2.010 11.126 1.561 1.00 92.94 84 ASN A C 1
ATOM 682 O O . ASN A 1 84 ? -0.967 11.518 2.095 1.00 92.94 84 ASN A O 1
ATOM 686 N N . PRO A 1 85 ? -1.979 10.074 0.717 1.00 92.69 85 PRO A N 1
ATOM 687 C CA . PRO A 1 85 ? -0.739 9.355 0.444 1.00 92.69 85 PRO A CA 1
ATOM 688 C C . PRO A 1 85 ? 0.292 10.260 -0.242 1.00 92.69 85 PRO A C 1
ATOM 690 O O . PRO A 1 85 ? -0.008 10.988 -1.195 1.00 92.69 85 PRO A O 1
ATOM 693 N N . THR A 1 86 ? 1.545 10.171 0.206 1.00 90.69 86 THR A N 1
ATOM 694 C CA . THR A 1 86 ? 2.673 10.864 -0.426 1.00 90.69 86 THR A CA 1
ATOM 695 C C . THR A 1 86 ? 3.665 9.860 -1.000 1.00 90.69 86 THR A C 1
ATOM 697 O O . THR A 1 86 ? 3.876 8.789 -0.447 1.00 90.69 86 THR A O 1
ATOM 700 N N . TYR A 1 87 ? 4.276 10.206 -2.133 1.00 92.25 87 TYR A N 1
ATOM 701 C CA . TYR A 1 87 ? 5.070 9.275 -2.947 1.00 92.25 87 TYR A CA 1
ATOM 702 C C . TYR A 1 87 ? 6.538 9.710 -3.060 1.00 92.25 87 TYR A C 1
ATOM 704 O O . TYR A 1 87 ? 7.197 9.437 -4.063 1.00 92.25 87 TYR A O 1
ATOM 712 N N . ARG A 1 88 ? 7.041 10.462 -2.070 1.00 91.31 88 ARG A N 1
ATOM 713 C CA . ARG A 1 88 ? 8.384 11.074 -2.120 1.00 91.31 88 ARG A CA 1
ATOM 714 C C . ARG A 1 88 ? 9.493 10.029 -2.234 1.00 91.31 88 ARG A C 1
ATOM 716 O O . ARG A 1 88 ? 10.470 10.260 -2.936 1.00 91.31 88 ARG A O 1
ATOM 723 N N . GLU A 1 89 ? 9.288 8.871 -1.618 1.00 91.25 89 GLU A N 1
ATOM 724 C CA . GLU A 1 89 ? 10.258 7.775 -1.576 1.00 91.25 89 GLU A CA 1
ATOM 725 C C . GLU A 1 89 ? 10.016 6.697 -2.637 1.00 91.25 89 GLU A C 1
ATOM 727 O O . GLU A 1 89 ? 10.720 5.695 -2.654 1.00 91.25 89 GLU A O 1
ATOM 732 N N . PHE A 1 90 ? 9.074 6.900 -3.570 1.00 94.50 90 PHE A N 1
ATOM 733 C CA . PHE A 1 90 ? 8.662 5.882 -4.549 1.00 94.50 90 PHE A CA 1
ATOM 734 C C . PHE A 1 90 ? 9.837 5.165 -5.234 1.00 94.50 90 PHE A C 1
ATOM 736 O O . PHE A 1 90 ? 9.827 3.950 -5.383 1.00 94.50 90 PHE A O 1
ATOM 743 N N . TYR A 1 91 ? 10.855 5.911 -5.660 1.00 92.88 91 TYR A N 1
ATOM 744 C CA . TYR A 1 91 ? 11.996 5.341 -6.376 1.00 92.88 91 TYR A CA 1
ATOM 745 C C . TYR A 1 91 ? 12.975 4.596 -5.465 1.00 92.88 91 TYR A C 1
ATOM 747 O O . TYR A 1 91 ? 13.600 3.646 -5.922 1.00 92.88 91 TYR A O 1
ATOM 755 N N . VAL A 1 92 ? 13.100 5.013 -4.202 1.00 91.88 92 VAL A N 1
ATOM 756 C CA . VAL A 1 92 ? 13.901 4.300 -3.198 1.00 91.88 92 VAL A CA 1
ATOM 757 C C . VAL A 1 92 ? 13.208 2.981 -2.869 1.00 91.88 92 VAL A C 1
ATOM 759 O O . VAL A 1 92 ? 13.809 1.921 -3.011 1.00 91.88 92 VAL A O 1
ATOM 762 N N . GLU A 1 93 ? 11.912 3.038 -2.559 1.00 93.06 93 GLU A N 1
ATOM 763 C CA . GLU A 1 93 ? 11.085 1.863 -2.265 1.00 93.06 93 GLU A CA 1
ATOM 764 C C . GLU A 1 93 ? 11.011 0.888 -3.444 1.00 93.06 93 GLU A C 1
ATOM 766 O O . GLU A 1 93 ? 11.073 -0.327 -3.271 1.00 93.06 93 GLU A O 1
ATOM 771 N N . LYS A 1 94 ? 10.965 1.398 -4.678 1.00 95.06 94 LYS A N 1
ATOM 772 C CA . LYS A 1 94 ? 11.041 0.566 -5.882 1.00 95.06 94 LYS A CA 1
ATOM 773 C C . LYS A 1 94 ? 12.327 -0.263 -5.931 1.00 95.06 94 LYS A C 1
ATOM 775 O O . LYS A 1 94 ? 12.264 -1.433 -6.299 1.00 95.06 94 LYS A O 1
ATOM 780 N N . GLU A 1 95 ? 13.476 0.298 -5.564 1.00 94.94 95 GLU A N 1
ATOM 781 C CA . GLU A 1 95 ? 14.729 -0.466 -5.512 1.00 94.94 95 GLU A CA 1
ATOM 782 C C . GLU A 1 95 ? 14.750 -1.458 -4.338 1.00 94.94 95 GLU A C 1
ATOM 784 O O . GLU A 1 95 ? 15.242 -2.575 -4.505 1.00 94.94 95 GLU A O 1
ATOM 789 N N . VAL A 1 96 ? 14.132 -1.122 -3.199 1.00 95.31 96 VAL A N 1
ATOM 790 C CA . VAL A 1 96 ? 13.938 -2.066 -2.081 1.00 95.31 96 VAL A CA 1
ATOM 791 C C . VAL A 1 96 ? 13.127 -3.288 -2.530 1.00 95.31 96 VAL A C 1
ATOM 793 O O . VAL A 1 96 ? 13.545 -4.420 -2.288 1.00 95.31 96 VAL A O 1
ATOM 796 N N . VAL A 1 97 ? 12.023 -3.087 -3.258 1.00 95.81 97 VAL A N 1
ATOM 797 C CA . VAL A 1 97 ? 11.197 -4.182 -3.807 1.00 95.81 97 VAL A CA 1
ATOM 798 C C . VAL A 1 97 ? 11.982 -5.039 -4.808 1.00 95.81 97 VAL A C 1
ATOM 800 O O . VAL A 1 97 ? 11.842 -6.266 -4.826 1.00 95.81 97 VAL A O 1
ATOM 803 N N . ARG A 1 98 ? 12.844 -4.428 -5.632 1.00 96.00 98 ARG A N 1
ATOM 804 C CA . ARG A 1 98 ? 13.715 -5.177 -6.557 1.00 96.00 98 ARG A CA 1
ATOM 805 C C . ARG A 1 98 ? 14.706 -6.059 -5.809 1.00 96.00 98 ARG A C 1
ATOM 807 O O . ARG A 1 98 ? 14.886 -7.216 -6.189 1.00 96.00 98 ARG A O 1
ATOM 814 N N . GLU A 1 99 ? 15.310 -5.551 -4.739 1.00 95.94 99 GLU A N 1
ATOM 815 C CA . GLU A 1 99 ? 16.233 -6.346 -3.927 1.00 95.94 99 GLU A CA 1
ATOM 816 C C . GLU A 1 99 ? 15.496 -7.444 -3.145 1.00 95.94 99 GLU A C 1
ATOM 818 O O . GLU A 1 99 ? 15.966 -8.581 -3.083 1.00 95.94 99 GLU A O 1
ATOM 823 N N . GLU A 1 100 ? 14.290 -7.173 -2.639 1.00 94.31 100 GLU A N 1
ATOM 824 C CA . GLU A 1 100 ? 13.439 -8.199 -2.033 1.00 94.31 100 GLU A CA 1
ATOM 825 C C . GLU A 1 100 ? 13.140 -9.336 -3.017 1.00 94.31 100 GLU A C 1
ATOM 827 O O . GLU A 1 100 ? 13.299 -10.513 -2.673 1.00 94.31 100 GLU A O 1
ATOM 832 N N . ARG A 1 101 ? 12.757 -9.009 -4.257 1.00 95.62 101 ARG A N 1
ATOM 833 C CA . ARG A 1 101 ? 12.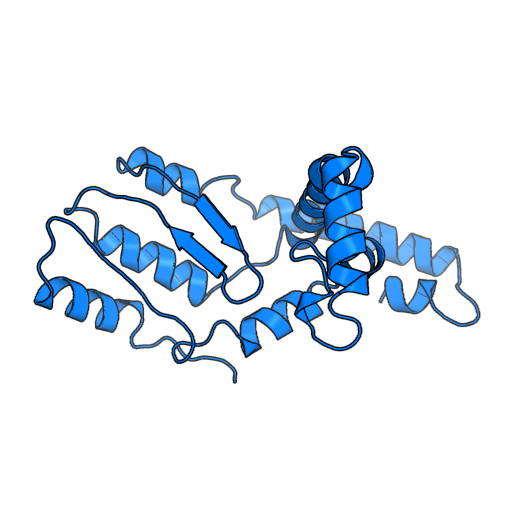548 -10.009 -5.310 1.00 95.62 101 ARG A CA 1
ATOM 834 C C . ARG A 1 101 ? 13.816 -10.824 -5.555 1.00 95.62 101 ARG A C 1
ATOM 836 O O . ARG A 1 101 ? 13.747 -12.054 -5.631 1.00 95.62 101 ARG A O 1
ATOM 843 N N . ARG A 1 102 ? 14.969 -10.159 -5.659 1.00 95.38 102 ARG A N 1
ATOM 844 C CA . ARG A 1 102 ? 16.256 -10.820 -5.882 1.00 95.38 102 ARG A CA 1
ATOM 845 C C . ARG A 1 102 ? 16.570 -11.823 -4.774 1.00 95.38 102 ARG A C 1
ATOM 847 O O . ARG A 1 102 ? 16.955 -12.950 -5.076 1.00 95.38 102 ARG A O 1
ATOM 854 N N . MET A 1 103 ? 16.357 -11.438 -3.516 1.00 95.56 103 MET A N 1
ATOM 855 C CA . MET A 1 103 ? 16.594 -12.291 -2.349 1.00 95.56 103 MET A CA 1
ATOM 856 C C . MET A 1 103 ? 15.588 -13.442 -2.218 1.00 95.56 103 MET A C 1
ATOM 858 O O . MET A 1 103 ? 15.964 -14.556 -1.854 1.00 95.56 103 MET A O 1
ATOM 862 N N . ARG A 1 104 ? 14.298 -13.191 -2.464 1.00 93.06 104 ARG A N 1
ATOM 863 C CA . ARG A 1 104 ? 13.237 -14.187 -2.231 1.00 93.06 104 ARG A CA 1
ATOM 864 C C . ARG A 1 104 ? 13.046 -15.155 -3.386 1.00 93.06 104 ARG A C 1
ATOM 866 O O . ARG A 1 104 ? 12.635 -16.289 -3.146 1.00 93.06 104 ARG A O 1
ATOM 873 N N . ILE A 1 105 ? 13.299 -14.703 -4.612 1.00 94.12 105 ILE A N 1
ATOM 874 C CA . ILE A 1 105 ? 13.010 -15.451 -5.834 1.00 94.12 105 ILE A CA 1
ATOM 875 C C . ILE A 1 105 ? 14.309 -15.765 -6.561 1.00 94.12 105 ILE A C 1
ATOM 877 O O . ILE A 1 105 ? 14.691 -16.922 -6.633 1.00 94.12 105 ILE A O 1
ATOM 881 N N . GLU A 1 106 ? 15.035 -14.768 -7.063 1.00 92.25 106 GLU A N 1
ATOM 882 C CA . GLU A 1 106 ? 16.119 -15.012 -8.029 1.00 92.25 106 GLU A CA 1
ATOM 883 C C . GLU A 1 106 ? 17.299 -15.801 -7.440 1.00 92.25 106 GLU A C 1
ATOM 885 O O . GLU A 1 106 ? 17.861 -16.671 -8.111 1.00 92.25 106 GLU A O 1
ATOM 890 N N . SER A 1 107 ? 17.645 -15.546 -6.176 1.00 95.25 107 SER A N 1
ATOM 891 C CA . SER A 1 107 ? 18.694 -16.271 -5.451 1.00 95.25 107 SER A CA 1
ATOM 892 C C . SER A 1 107 ? 18.192 -17.521 -4.715 1.00 95.25 107 SER A C 1
ATOM 894 O O . SER A 1 107 ? 19.001 -18.260 -4.151 1.00 95.25 107 SER A O 1
ATOM 896 N N . ASN A 1 108 ? 16.882 -17.800 -4.739 1.00 96.44 108 ASN A N 1
ATOM 897 C CA . ASN A 1 108 ? 16.267 -18.918 -4.029 1.00 96.44 108 ASN A CA 1
ATOM 898 C C . ASN A 1 108 ? 15.687 -19.956 -5.014 1.00 96.44 108 ASN A C 1
ATOM 900 O O . ASN A 1 108 ? 14.669 -19.695 -5.658 1.00 96.44 108 ASN A O 1
ATOM 904 N N . PRO A 1 109 ? 16.254 -21.174 -5.108 1.00 96.62 109 PRO A N 1
ATOM 905 C CA . PRO A 1 109 ? 15.794 -22.178 -6.068 1.00 96.62 109 PRO A CA 1
ATOM 906 C C . PRO A 1 109 ? 14.335 -22.611 -5.855 1.00 96.62 109 PRO A C 1
ATOM 908 O O . PRO A 1 109 ? 13.647 -22.910 -6.828 1.00 96.62 109 PRO A O 1
ATOM 911 N N . ILE A 1 110 ? 13.842 -22.607 -4.611 1.00 97.56 110 ILE A N 1
ATOM 912 C CA . ILE A 1 110 ? 12.438 -22.922 -4.316 1.00 97.56 110 ILE A CA 1
ATOM 913 C C . ILE A 1 110 ? 11.528 -21.780 -4.772 1.00 97.56 110 ILE A C 1
ATOM 915 O O . ILE A 1 110 ? 10.496 -22.039 -5.383 1.00 97.56 110 ILE A O 1
ATOM 919 N N . GLY A 1 111 ? 11.933 -20.527 -4.541 1.00 95.88 111 GLY A N 1
ATOM 920 C CA . GLY A 1 111 ? 11.206 -19.353 -5.030 1.00 95.88 111 GLY A CA 1
ATOM 921 C C . GLY A 1 111 ? 11.041 -19.378 -6.552 1.00 95.88 111 GLY A C 1
ATOM 922 O O . GLY A 1 111 ? 9.926 -19.233 -7.048 1.00 95.88 111 GLY A O 1
ATOM 923 N N . ARG A 1 112 ? 12.128 -19.663 -7.286 1.00 96.31 112 ARG A N 1
ATOM 924 C CA . ARG A 1 112 ? 12.095 -19.813 -8.753 1.00 96.31 112 ARG A CA 1
ATOM 925 C C . ARG A 1 112 ? 11.187 -20.949 -9.205 1.00 96.31 112 ARG A C 1
ATOM 927 O O . ARG A 1 112 ? 10.394 -20.758 -10.116 1.00 96.31 112 ARG A O 1
ATOM 934 N N . LEU A 1 113 ? 11.295 -22.120 -8.573 1.00 97.69 113 LEU A N 1
ATOM 935 C CA . LEU A 1 113 ? 10.467 -23.274 -8.922 1.00 97.69 113 LEU A CA 1
ATOM 936 C C . LEU A 1 113 ? 8.974 -22.951 -8.796 1.00 97.69 113 LEU A C 1
ATOM 938 O O . LEU A 1 113 ? 8.205 -23.272 -9.698 1.00 97.69 113 LEU A O 1
ATOM 942 N N . ILE A 1 114 ? 8.569 -22.326 -7.687 1.00 96.81 114 ILE A N 1
ATOM 943 C CA . ILE A 1 114 ? 7.166 -21.983 -7.444 1.00 96.81 114 ILE A CA 1
ATOM 944 C C . ILE A 1 114 ? 6.678 -20.915 -8.426 1.00 96.81 114 ILE A C 1
ATOM 946 O O . ILE A 1 114 ? 5.579 -21.059 -8.953 1.00 96.81 114 ILE A O 1
ATOM 950 N N . GLU A 1 115 ? 7.479 -19.885 -8.711 1.00 96.62 115 GLU A N 1
ATOM 951 C CA . GLU A 1 115 ? 7.114 -18.849 -9.686 1.00 96.62 115 GLU A CA 1
ATOM 952 C C . GLU A 1 115 ? 6.867 -19.441 -11.083 1.00 96.62 115 GLU A C 1
ATOM 954 O O . GLU A 1 115 ? 5.803 -19.220 -11.662 1.00 96.62 115 GLU A O 1
ATOM 959 N N . GLU A 1 116 ? 7.796 -20.257 -11.586 1.00 96.62 116 GLU A N 1
ATOM 960 C CA . GLU A 1 116 ? 7.670 -20.905 -12.899 1.00 96.62 116 GLU A CA 1
ATOM 961 C C . GLU A 1 116 ? 6.486 -21.881 -12.940 1.00 96.62 116 GLU A C 1
ATOM 963 O O . GLU A 1 116 ? 5.709 -21.902 -13.896 1.00 96.62 116 GLU A O 1
ATOM 968 N N . PHE A 1 117 ? 6.299 -22.671 -11.877 1.00 97.56 117 PHE A N 1
ATOM 969 C CA . PHE A 1 117 ? 5.176 -23.598 -11.777 1.00 97.56 117 PHE A CA 1
ATOM 970 C C . PHE A 1 117 ? 3.828 -22.869 -11.842 1.00 97.56 117 PHE A C 1
ATOM 972 O O . PHE A 1 117 ? 2.947 -23.278 -12.599 1.00 97.56 117 PHE A O 1
ATOM 979 N N . VAL A 1 118 ? 3.667 -21.782 -11.081 1.00 97.25 118 VAL A N 1
ATOM 980 C CA . VAL A 1 118 ? 2.429 -20.989 -11.052 1.00 97.25 118 VAL A CA 1
ATOM 981 C C . VAL A 1 118 ? 2.178 -20.316 -12.404 1.00 97.25 118 VAL A C 1
ATOM 983 O O . VAL A 1 118 ? 1.047 -20.352 -12.894 1.00 97.25 118 VAL A O 1
ATOM 986 N N . ALA A 1 119 ? 3.216 -19.772 -13.044 1.00 96.50 119 ALA A N 1
ATOM 987 C CA . ALA A 1 119 ? 3.108 -19.151 -14.363 1.00 96.50 119 ALA A CA 1
ATOM 988 C C . ALA A 1 119 ? 2.645 -20.145 -15.446 1.00 96.50 119 ALA A C 1
ATOM 990 O O . ALA A 1 119 ? 1.796 -19.813 -16.275 1.00 96.50 119 ALA A O 1
ATOM 991 N N . VAL A 1 120 ? 3.144 -21.386 -15.414 1.00 97.12 120 VAL A N 1
ATOM 992 C CA . VAL A 1 120 ? 2.714 -22.445 -16.344 1.00 97.12 120 VAL A CA 1
ATOM 993 C C . VAL A 1 120 ? 1.308 -22.949 -16.012 1.00 97.12 120 VAL A C 1
ATOM 995 O O . VAL A 1 120 ? 0.501 -23.137 -16.923 1.00 97.12 120 VAL A O 1
ATOM 998 N N . ALA A 1 121 ? 0.990 -23.140 -14.727 1.00 97.56 121 ALA A N 1
ATOM 999 C CA . ALA A 1 121 ? -0.319 -23.620 -14.283 1.00 97.56 121 ALA A CA 1
ATOM 1000 C C . ALA A 1 121 ? -1.458 -22.646 -14.636 1.00 97.56 121 ALA A C 1
ATOM 1002 O O . ALA A 1 121 ? -2.567 -23.078 -14.952 1.00 97.56 121 ALA A O 1
ATOM 1003 N N . PHE A 1 122 ? -1.181 -21.339 -14.623 1.00 97.25 122 PHE A N 1
ATOM 1004 C CA . PHE A 1 122 ? -2.140 -20.279 -14.933 1.00 97.25 122 PHE A CA 1
ATOM 1005 C C . PHE A 1 122 ? -1.706 -19.467 -16.157 1.00 97.25 122 PHE A C 1
ATOM 1007 O O . PHE A 1 122 ? -1.367 -18.292 -16.054 1.00 97.25 122 PHE A O 1
ATOM 1014 N N . THR A 1 123 ? -1.784 -20.070 -17.345 1.00 93.94 123 THR A N 1
ATOM 1015 C CA . THR A 1 123 ? -1.296 -19.441 -18.588 1.00 93.94 123 THR A CA 1
ATOM 1016 C C . THR A 1 123 ? -2.031 -18.145 -18.961 1.00 93.94 123 THR A C 1
ATOM 1018 O O . THR A 1 123 ? -1.427 -17.226 -19.505 1.00 93.94 123 THR A O 1
ATOM 1021 N N . ALA A 1 124 ? -3.339 -18.064 -18.692 1.00 95.56 124 ALA A N 1
ATOM 1022 C CA . ALA A 1 124 ? -4.167 -16.902 -19.040 1.00 95.56 124 ALA A CA 1
ATOM 1023 C C . ALA A 1 124 ? -4.699 -16.133 -17.820 1.00 95.56 124 ALA A C 1
ATOM 1025 O O . ALA A 1 124 ? -5.031 -14.952 -17.927 1.00 95.56 124 ALA A O 1
ATOM 1026 N N . HIS A 1 125 ? -4.814 -16.793 -16.664 1.00 97.44 125 HIS A N 1
ATOM 1027 C CA . HIS A 1 125 ? -5.384 -16.176 -15.470 1.00 97.44 125 HIS A CA 1
ATOM 1028 C C . HIS A 1 125 ? -4.355 -15.249 -14.797 1.00 97.44 125 HIS A C 1
ATOM 1030 O O . HIS A 1 125 ? -3.190 -15.634 -14.691 1.00 97.44 125 HIS A O 1
ATOM 1036 N N . PRO A 1 126 ? -4.747 -14.072 -14.265 1.00 96.00 126 PRO A N 1
ATOM 1037 C CA . PRO A 1 126 ? -3.815 -13.141 -13.618 1.00 96.00 126 PRO A CA 1
ATOM 1038 C C . PRO A 1 126 ? -2.991 -13.730 -12.468 1.00 96.00 126 PRO A C 1
ATOM 1040 O O . PRO A 1 126 ? -1.916 -13.219 -12.183 1.00 96.00 126 PRO A O 1
ATOM 1043 N N . TYR A 1 127 ? -3.450 -14.820 -11.849 1.00 97.12 127 TYR A N 1
ATOM 1044 C CA . TYR A 1 127 ? -2.701 -15.549 -10.816 1.00 97.12 127 TYR A CA 1
ATOM 1045 C C . TYR A 1 127 ? -1.388 -16.168 -11.306 1.00 97.12 127 TYR A C 1
ATOM 1047 O O . TYR A 1 127 ? -0.549 -16.501 -10.479 1.00 97.12 127 TYR A O 1
ATOM 1055 N N . GLY A 1 128 ? -1.180 -16.290 -12.621 1.00 96.50 128 GLY A N 1
ATOM 1056 C CA . GLY A 1 128 ? 0.127 -16.645 -13.179 1.00 96.50 128 GLY A CA 1
ATOM 1057 C C . GLY A 1 128 ? 1.188 -15.556 -12.981 1.00 96.50 128 GLY A C 1
ATOM 1058 O O . GLY A 1 128 ? 2.371 -15.812 -13.184 1.00 96.50 128 GLY A O 1
ATOM 1059 N N . ARG A 1 129 ? 0.789 -14.335 -12.595 1.00 95.69 129 ARG A N 1
ATOM 1060 C CA . ARG A 1 129 ? 1.707 -13.231 -12.295 1.00 95.69 129 ARG A CA 1
ATOM 1061 C C . ARG A 1 129 ? 2.168 -13.333 -10.837 1.00 95.69 129 ARG A C 1
ATOM 1063 O O . ARG A 1 129 ? 1.317 -13.419 -9.950 1.00 95.69 129 ARG A O 1
ATOM 1070 N N . PRO A 1 130 ? 3.480 -13.278 -10.557 1.00 95.06 130 PRO A N 1
ATOM 1071 C CA . PRO A 1 130 ? 3.976 -13.279 -9.189 1.00 95.06 130 PRO A CA 1
ATOM 1072 C C . PRO A 1 130 ? 3.503 -12.020 -8.459 1.00 95.06 130 PRO A C 1
ATOM 1074 O O . PRO A 1 130 ? 3.498 -10.933 -9.032 1.00 95.06 130 PRO A O 1
ATOM 1077 N N . VAL A 1 131 ? 3.160 -12.153 -7.175 1.00 94.38 131 VAL A N 1
ATOM 1078 C CA . VAL A 1 131 ? 2.645 -11.041 -6.351 1.00 94.38 131 VAL A CA 1
ATOM 1079 C C . VAL A 1 131 ? 3.628 -9.867 -6.287 1.00 94.38 131 VAL A C 1
ATOM 1081 O O . VAL A 1 131 ? 3.217 -8.716 -6.370 1.00 94.38 131 VAL A O 1
ATOM 1084 N N . VAL A 1 132 ? 4.932 -10.152 -6.192 1.00 94.25 132 VAL A N 1
ATOM 1085 C CA . VAL A 1 132 ? 5.989 -9.122 -6.209 1.00 94.25 132 VAL A CA 1
ATOM 1086 C C . VAL A 1 132 ? 6.172 -8.478 -7.595 1.00 94.25 132 VAL A C 1
ATOM 1088 O O . VAL A 1 132 ? 6.795 -7.430 -7.714 1.00 94.25 132 VAL A O 1
ATOM 1091 N N . GLY A 1 133 ? 5.620 -9.087 -8.648 1.00 94.81 133 GLY A N 1
ATOM 1092 C CA . GLY A 1 133 ? 5.780 -8.671 -10.038 1.00 94.81 133 GLY A CA 1
ATOM 1093 C C . GLY A 1 133 ? 7.044 -9.221 -10.705 1.00 94.81 133 GLY A C 1
ATOM 1094 O O . GLY A 1 133 ? 7.961 -9.737 -10.058 1.00 94.81 133 GLY A O 1
ATOM 1095 N N . TRP A 1 134 ? 7.085 -9.122 -12.035 1.00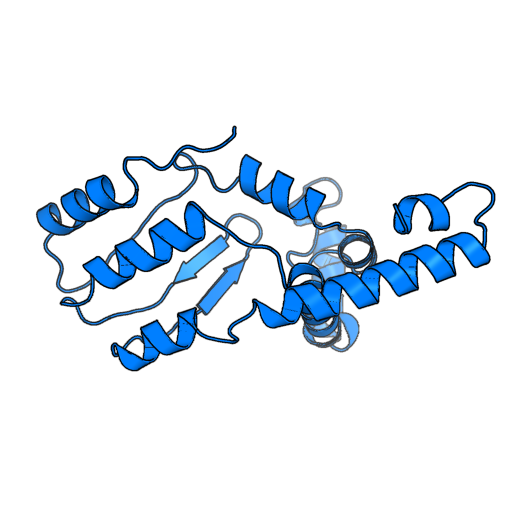 95.31 134 TRP A N 1
ATOM 1096 C CA . TRP A 1 134 ? 8.274 -9.439 -12.825 1.00 95.31 134 TRP A CA 1
ATOM 1097 C C . TRP A 1 134 ? 9.317 -8.328 -12.680 1.00 95.31 134 TRP A C 1
ATOM 1099 O O . TRP A 1 134 ? 8.969 -7.151 -12.629 1.00 95.31 134 TRP A O 1
ATOM 1109 N N . ASN A 1 135 ? 10.611 -8.663 -12.683 1.00 93.81 135 ASN A N 1
ATOM 1110 C CA . ASN A 1 135 ? 11.669 -7.648 -12.565 1.00 93.81 135 ASN A CA 1
ATOM 1111 C C . ASN A 1 135 ? 11.610 -6.595 -13.694 1.00 93.81 135 ASN A C 1
ATOM 1113 O O . ASN A 1 135 ? 11.882 -5.416 -13.457 1.00 93.81 135 ASN A O 1
ATOM 1117 N N . SER A 1 136 ? 11.205 -6.994 -14.907 1.00 93.50 136 SER A N 1
ATOM 1118 C CA . SER A 1 136 ? 10.946 -6.066 -16.018 1.00 93.50 136 SER A CA 1
ATOM 1119 C C . SER A 1 136 ? 9.863 -5.047 -15.672 1.00 93.50 136 SER A C 1
ATOM 1121 O O . SER A 1 136 ? 10.049 -3.853 -15.902 1.00 93.50 136 SER A O 1
ATOM 1123 N N . ASP A 1 137 ? 8.769 -5.510 -15.069 1.00 94.25 137 ASP A N 1
ATOM 1124 C CA . ASP A 1 137 ? 7.609 -4.687 -14.741 1.00 94.25 137 ASP A CA 1
ATOM 1125 C C . ASP A 1 137 ? 7.948 -3.731 -13.600 1.00 94.25 137 ASP A C 1
ATOM 1127 O O . ASP A 1 137 ? 7.699 -2.531 -13.711 1.00 94.25 137 ASP A O 1
ATOM 1131 N N . ILE A 1 138 ? 8.615 -4.218 -12.546 1.00 94.31 138 ILE A N 1
ATOM 1132 C CA . ILE A 1 138 ? 9.080 -3.371 -11.437 1.00 94.31 138 ILE A CA 1
ATOM 1133 C C . ILE A 1 138 ? 10.005 -2.267 -11.975 1.00 94.31 138 ILE A C 1
ATOM 1135 O O . ILE A 1 138 ? 9.853 -1.091 -11.639 1.00 94.31 138 ILE A O 1
ATOM 1139 N N . THR A 1 139 ? 10.928 -2.617 -12.878 1.00 90.75 139 THR A N 1
ATOM 1140 C CA . THR A 1 139 ? 11.856 -1.657 -13.499 1.00 90.75 139 THR A CA 1
ATOM 1141 C C . THR A 1 139 ? 11.122 -0.617 -14.352 1.00 90.75 139 THR A C 1
ATOM 1143 O O . THR A 1 139 ? 11.479 0.564 -14.310 1.00 90.75 139 THR A O 1
ATOM 1146 N N . ALA A 1 140 ? 10.089 -1.018 -15.092 1.00 91.38 140 ALA A N 1
ATOM 1147 C CA . ALA A 1 140 ? 9.314 -0.132 -15.960 1.00 91.38 140 ALA A CA 1
ATOM 1148 C C . ALA A 1 140 ? 8.278 0.728 -15.211 1.00 91.38 140 ALA A C 1
ATOM 1150 O O . ALA A 1 140 ? 7.927 1.801 -15.699 1.00 91.38 140 ALA A O 1
ATOM 1151 N N . THR A 1 141 ? 7.830 0.295 -14.027 1.00 93.25 141 THR A N 1
ATOM 1152 C CA . THR A 1 141 ? 6.776 0.963 -13.249 1.00 93.25 141 THR A CA 1
ATOM 1153 C C . THR A 1 141 ? 7.159 2.401 -12.902 1.00 93.25 141 THR A C 1
ATOM 1155 O O . THR A 1 141 ? 8.272 2.679 -12.424 1.00 93.25 141 THR A O 1
ATOM 1158 N N . THR A 1 142 ? 6.216 3.313 -13.130 1.00 93.44 142 THR A N 1
ATOM 1159 C CA . THR A 1 142 ? 6.335 4.744 -12.854 1.00 93.44 142 THR A CA 1
ATOM 1160 C C . THR A 1 142 ? 5.528 5.154 -11.623 1.00 93.44 142 THR A C 1
ATOM 1162 O O . THR A 1 142 ? 4.610 4.462 -11.186 1.00 93.44 142 THR A O 1
ATOM 1165 N N . ILE A 1 143 ? 5.842 6.330 -11.075 1.00 94.25 143 ILE A N 1
ATOM 1166 C CA . ILE A 1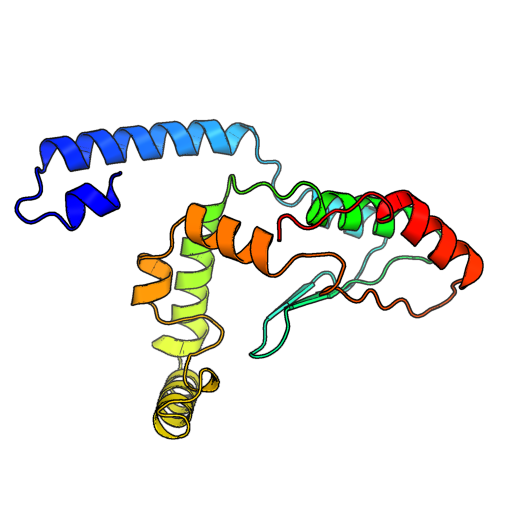 143 ? 5.075 6.920 -9.969 1.00 94.25 143 ILE A CA 1
ATOM 1167 C C . ILE A 1 143 ? 3.609 7.175 -10.354 1.00 94.25 143 ILE A C 1
ATOM 1169 O O . ILE A 1 143 ? 2.731 7.160 -9.496 1.00 94.25 143 ILE A O 1
ATOM 1173 N N . GLU A 1 144 ? 3.339 7.399 -11.641 1.00 94.94 144 GLU A N 1
ATOM 1174 C CA . GLU A 1 144 ? 1.988 7.623 -12.144 1.00 94.94 144 GLU A CA 1
ATOM 1175 C C . GLU A 1 144 ? 1.188 6.320 -12.182 1.00 94.94 144 GLU A C 1
ATOM 1177 O O . GLU A 1 144 ? 0.020 6.313 -11.811 1.00 94.94 144 GLU A O 1
ATOM 1182 N N . ASP A 1 145 ? 1.827 5.196 -12.518 1.00 95.56 145 ASP A N 1
ATOM 1183 C CA . ASP A 1 145 ? 1.195 3.875 -12.428 1.00 95.56 145 ASP A CA 1
ATOM 1184 C C . ASP A 1 145 ? 0.788 3.560 -10.982 1.00 95.56 145 ASP A C 1
ATOM 1186 O O . ASP A 1 145 ? -0.327 3.097 -10.742 1.00 95.56 145 ASP A O 1
ATOM 1190 N N . ALA A 1 146 ? 1.652 3.881 -10.010 1.00 95.19 146 ALA A N 1
ATOM 1191 C CA . ALA A 1 146 ? 1.350 3.710 -8.589 1.00 95.19 146 ALA A CA 1
ATOM 1192 C C . ALA A 1 146 ? 0.169 4.584 -8.133 1.00 95.19 146 ALA A C 1
ATOM 1194 O O . ALA A 1 146 ? -0.716 4.102 -7.426 1.00 95.19 146 ALA A O 1
ATOM 1195 N N . ARG A 1 147 ? 0.111 5.848 -8.576 1.00 95.31 147 ARG A N 1
ATOM 1196 C CA . ARG A 1 147 ? -1.020 6.750 -8.294 1.00 95.31 147 ARG A CA 1
ATOM 1197 C C . ARG A 1 147 ? -2.315 6.261 -8.923 1.00 95.31 147 ARG A C 1
ATOM 1199 O O . ARG A 1 147 ? -3.330 6.228 -8.242 1.00 95.31 147 ARG A O 1
ATOM 1206 N N . ASN A 1 148 ? -2.274 5.836 -10.182 1.00 95.88 148 ASN A N 1
ATOM 1207 C CA . ASN A 1 148 ? -3.440 5.301 -10.881 1.00 95.88 148 ASN A CA 1
ATOM 1208 C C . ASN A 1 148 ? -3.951 4.018 -10.218 1.00 95.88 148 ASN A C 1
ATOM 1210 O O . ASN A 1 148 ? -5.158 3.825 -10.090 1.00 95.88 148 ASN A O 1
ATOM 1214 N N . PHE A 1 149 ? -3.044 3.145 -9.772 1.00 95.44 149 PHE A N 1
ATOM 1215 C CA . PHE A 1 149 ? -3.403 1.960 -9.000 1.00 95.44 149 PHE A CA 1
ATOM 1216 C C . PHE A 1 149 ? -4.081 2.341 -7.679 1.00 95.44 149 PHE A C 1
ATOM 1218 O O . PHE A 1 149 ? -5.143 1.806 -7.358 1.00 95.44 149 PHE A O 1
ATOM 1225 N N . TYR A 1 150 ? -3.501 3.293 -6.946 1.00 95.56 150 TYR A N 1
ATOM 1226 C CA . TYR A 1 150 ? -4.063 3.796 -5.699 1.00 95.56 150 TYR A CA 1
ATOM 1227 C C . TYR A 1 150 ? -5.460 4.393 -5.907 1.00 95.56 150 TYR A C 1
ATOM 1229 O O . TYR A 1 150 ? -6.427 3.922 -5.319 1.00 95.56 150 TYR A O 1
ATOM 1237 N N . ASP A 1 151 ? -5.586 5.364 -6.810 1.00 94.75 151 ASP A N 1
ATOM 1238 C CA . ASP A 1 151 ? -6.837 6.074 -7.086 1.00 94.75 151 ASP A CA 1
ATOM 1239 C C . ASP A 1 151 ? -7.958 5.124 -7.546 1.00 94.75 151 ASP A C 1
ATOM 1241 O O . ASP A 1 151 ? -9.130 5.367 -7.259 1.00 94.75 151 ASP A O 1
ATOM 1245 N N . LYS A 1 152 ? -7.600 4.021 -8.217 1.00 95.50 152 LYS A N 1
ATOM 1246 C CA . LYS A 1 152 ? -8.546 3.001 -8.679 1.00 95.50 152 LYS A CA 1
ATOM 1247 C C . LYS A 1 152 ? -8.992 2.030 -7.583 1.00 95.50 152 LYS A C 1
ATOM 1249 O O . LYS A 1 152 ? -10.168 1.674 -7.546 1.00 95.50 152 LYS A O 1
ATOM 1254 N N . TYR A 1 153 ? -8.070 1.535 -6.755 1.00 95.69 153 TYR A N 1
ATOM 1255 C CA . TYR A 1 153 ? -8.348 0.408 -5.851 1.00 95.69 153 TYR A CA 1
ATOM 1256 C C . TYR A 1 153 ? -8.456 0.797 -4.373 1.00 95.69 153 TYR A C 1
ATOM 1258 O O . TYR A 1 153 ? -9.142 0.104 -3.623 1.00 95.69 153 TYR A O 1
ATOM 1266 N N . TYR A 1 154 ? -7.838 1.899 -3.949 1.00 95.75 154 TYR A N 1
ATOM 1267 C CA . TYR A 1 154 ? -7.866 2.394 -2.570 1.00 95.75 154 TYR A CA 1
ATOM 1268 C C . TYR A 1 154 ? -9.024 3.378 -2.404 1.00 95.75 154 TYR A C 1
ATOM 1270 O O . TYR A 1 154 ? -8.847 4.565 -2.142 1.00 95.75 154 TYR A O 1
ATOM 1278 N N . VAL A 1 155 ? -10.239 2.866 -2.600 1.00 94.88 155 VAL A N 1
ATOM 1279 C CA . VAL A 1 155 ? -11.491 3.623 -2.488 1.00 94.88 155 VAL A CA 1
ATOM 1280 C C . VAL A 1 155 ? -12.329 3.094 -1.319 1.00 94.88 155 VAL A C 1
ATOM 1282 O O . VAL A 1 155 ? -12.262 1.898 -1.030 1.00 94.88 155 VAL A O 1
ATOM 1285 N N . PRO A 1 156 ? -13.158 3.929 -0.658 1.00 94.19 156 PRO A N 1
ATOM 1286 C CA . PRO A 1 156 ? -13.922 3.515 0.524 1.00 94.19 156 PRO A CA 1
ATOM 1287 C C . PRO A 1 156 ? -14.776 2.259 0.311 1.00 94.19 156 PRO A C 1
ATOM 1289 O O . PRO A 1 156 ? -14.881 1.423 1.201 1.00 94.19 156 PRO A O 1
ATOM 1292 N N . SER A 1 157 ? -15.361 2.095 -0.879 1.00 94.81 157 SER A N 1
ATOM 1293 C CA . SER A 1 157 ? -16.189 0.934 -1.233 1.00 94.81 157 SER A CA 1
ATOM 1294 C C . SER A 1 157 ? -15.404 -0.371 -1.408 1.00 94.81 157 SER A C 1
ATOM 1296 O O . SER A 1 157 ? -16.021 -1.429 -1.504 1.00 94.81 157 SER A O 1
ATOM 1298 N N . ASN A 1 158 ? -14.070 -0.308 -1.449 1.00 96.12 158 ASN A N 1
ATOM 1299 C CA . ASN A 1 158 ? -13.168 -1.445 -1.635 1.00 96.12 158 ASN A CA 1
ATOM 1300 C C . ASN A 1 158 ? -12.230 -1.658 -0.428 1.00 96.12 158 ASN A C 1
ATOM 1302 O O . ASN A 1 158 ? -11.250 -2.392 -0.520 1.00 96.12 158 ASN A O 1
ATOM 1306 N N . ILE A 1 159 ? -12.508 -1.007 0.706 1.00 95.56 159 ILE A N 1
ATOM 1307 C CA . ILE 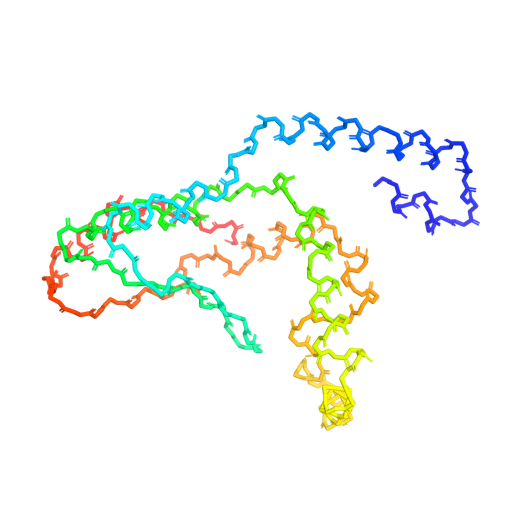A 1 159 ? -11.722 -1.122 1.939 1.00 95.56 159 ILE A CA 1
ATOM 1308 C C . ILE A 1 159 ? -12.622 -1.642 3.057 1.00 95.56 159 ILE A C 1
ATOM 1310 O O . ILE A 1 159 ? -13.737 -1.167 3.261 1.00 95.56 159 ILE A O 1
ATOM 1314 N N . THR A 1 160 ? -12.121 -2.619 3.811 1.00 96.94 160 THR A N 1
ATOM 1315 C CA . THR A 1 160 ? -12.771 -3.127 5.023 1.00 96.94 160 THR A CA 1
ATOM 1316 C C . THR A 1 160 ? -11.851 -2.915 6.213 1.00 96.94 160 THR A C 1
ATOM 1318 O O . THR A 1 160 ? -10.692 -3.318 6.184 1.00 96.94 160 THR A O 1
ATOM 1321 N N . ILE A 1 161 ? -12.384 -2.313 7.276 1.00 96.56 161 ILE A N 1
ATOM 1322 C CA . ILE A 1 161 ? -11.682 -2.131 8.547 1.00 96.56 161 ILE A CA 1
ATOM 1323 C C . ILE A 1 161 ? -12.209 -3.168 9.540 1.00 96.56 161 ILE A C 1
ATOM 1325 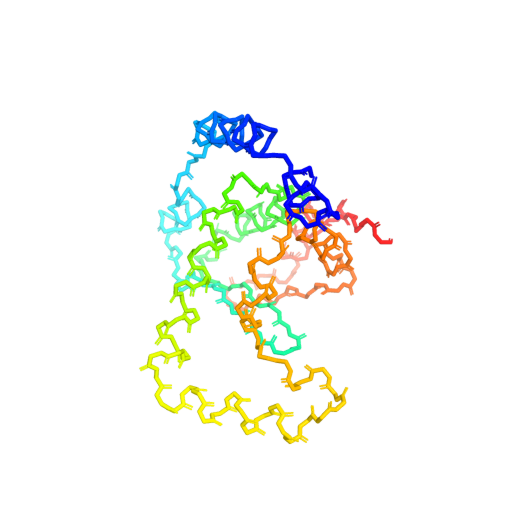O O . ILE A 1 161 ? -13.403 -3.196 9.841 1.00 96.56 161 ILE A O 1
ATOM 1329 N N . ALA A 1 162 ? -11.315 -4.006 10.063 1.00 97.38 162 ALA A N 1
ATOM 1330 C CA . ALA A 1 162 ? -11.623 -4.989 11.097 1.00 97.38 162 ALA A CA 1
ATOM 1331 C C . ALA A 1 162 ? -10.917 -4.612 12.405 1.00 97.38 162 ALA A C 1
ATOM 1333 O O . ALA A 1 162 ? -9.701 -4.445 12.432 1.00 97.38 162 ALA A O 1
ATOM 1334 N N . ILE A 1 163 ? -11.682 -4.494 13.494 1.00 97.56 163 ILE A N 1
ATOM 1335 C CA . ILE A 1 163 ? -11.174 -4.147 14.827 1.00 97.56 163 ILE A CA 1
ATOM 1336 C C . ILE A 1 163 ? -11.642 -5.222 15.807 1.00 97.56 163 ILE A C 1
ATOM 1338 O O . ILE A 1 163 ? -12.837 -5.500 15.900 1.00 97.56 163 ILE A O 1
ATOM 1342 N N . ALA A 1 164 ? -10.705 -5.815 16.544 1.00 97.38 164 ALA A N 1
ATOM 1343 C CA . ALA A 1 164 ? -10.977 -6.834 17.551 1.00 97.38 164 ALA A CA 1
ATOM 1344 C C . ALA A 1 164 ? -10.165 -6.561 18.823 1.00 97.38 164 ALA A C 1
ATOM 1346 O O . ALA A 1 164 ? -8.993 -6.197 18.748 1.00 97.38 164 ALA A O 1
ATOM 1347 N N . GLY A 1 165 ? -10.790 -6.742 19.989 1.00 97.00 165 GLY A N 1
ATOM 1348 C CA . GLY A 1 165 ? -10.180 -6.499 21.296 1.00 97.00 165 GLY A CA 1
ATOM 1349 C C . GLY A 1 165 ? -11.171 -5.895 22.290 1.00 97.00 165 GLY A C 1
ATOM 1350 O O . GLY A 1 165 ? -12.382 -6.055 22.148 1.00 97.00 165 GLY A O 1
ATOM 1351 N N . ASP A 1 166 ? -10.647 -5.185 23.287 1.00 97.56 166 ASP A N 1
ATOM 1352 C CA . ASP A 1 166 ? -11.431 -4.418 24.262 1.00 97.56 166 ASP A CA 1
ATOM 1353 C C . ASP A 1 166 ? -11.927 -3.100 23.640 1.00 97.56 166 ASP A C 1
ATOM 1355 O O . ASP A 1 166 ? -11.297 -2.050 23.768 1.00 97.56 166 ASP A O 1
ATOM 1359 N N . VAL A 1 167 ? -13.018 -3.169 22.873 1.00 96.88 167 VAL A N 1
ATOM 1360 C CA . VAL A 1 167 ? -13.581 -2.023 22.146 1.00 96.88 167 VAL A CA 1
ATOM 1361 C C . VAL A 1 167 ? -15.098 -1.947 22.285 1.00 96.88 167 VAL A C 1
ATOM 1363 O O . VAL A 1 167 ? -15.794 -2.958 22.251 1.00 96.88 167 VAL A O 1
ATOM 1366 N N . ASP A 1 168 ? -15.625 -0.724 22.381 1.00 97.88 168 ASP A N 1
ATOM 1367 C CA . ASP A 1 168 ? -17.058 -0.450 22.235 1.00 97.88 168 ASP A CA 1
ATOM 1368 C C . ASP A 1 168 ? -17.395 -0.233 20.747 1.00 97.88 168 ASP A C 1
ATOM 1370 O O . ASP A 1 168 ? -16.946 0.765 20.166 1.00 97.88 168 ASP A O 1
ATOM 1374 N N . PRO A 1 169 ? -18.218 -1.098 20.122 1.00 97.75 169 PRO A N 1
ATOM 1375 C CA . PRO A 1 169 ? -18.601 -0.954 18.720 1.00 97.75 169 PRO A CA 1
ATOM 1376 C C . PRO A 1 169 ? -19.251 0.394 18.391 1.00 97.75 169 PRO A C 1
ATOM 1378 O O . PRO A 1 169 ? -19.050 0.914 17.293 1.00 97.75 169 PRO A O 1
ATOM 1381 N N . LYS A 1 170 ? -20.005 0.997 19.324 1.00 98.38 170 LYS A N 1
ATOM 1382 C CA . LYS A 1 170 ? -20.640 2.304 19.086 1.00 98.38 170 LYS A CA 1
ATOM 1383 C C . LYS A 1 170 ? -19.593 3.408 18.990 1.00 98.38 170 LYS A C 1
ATOM 1385 O O . LYS A 1 170 ? -19.648 4.220 18.067 1.00 98.38 170 LYS A O 1
ATOM 1390 N N . ARG A 1 171 ? -18.612 3.407 19.899 1.00 98.06 171 ARG A N 1
ATOM 1391 C CA . ARG A 1 171 ? -17.465 4.321 19.841 1.00 98.06 171 ARG A CA 1
ATOM 1392 C C . ARG A 1 171 ? -16.644 4.122 18.568 1.00 98.06 171 ARG A C 1
ATOM 1394 O O . ARG A 1 171 ? -16.309 5.113 17.929 1.00 98.06 171 ARG A O 1
ATOM 1401 N N . MET A 1 172 ? -16.342 2.878 18.184 1.00 98.25 172 MET A N 1
ATOM 1402 C CA . MET A 1 172 ? -15.555 2.604 16.971 1.00 98.25 172 MET A CA 1
ATOM 1403 C C . MET A 1 172 ? -16.279 3.078 15.712 1.00 98.25 172 MET A C 1
ATOM 1405 O O . MET A 1 172 ? -15.658 3.686 14.848 1.00 98.25 172 MET A O 1
ATOM 1409 N N . LYS A 1 173 ? -17.600 2.875 15.634 1.00 97.94 173 LYS A N 1
ATOM 1410 C CA . LYS A 1 173 ? -18.405 3.386 14.521 1.00 97.94 173 LYS A CA 1
ATOM 1411 C C . LYS A 1 173 ? -18.373 4.914 14.445 1.00 97.94 173 LYS A C 1
ATOM 1413 O O . LYS A 1 173 ? -18.191 5.450 13.359 1.00 97.94 173 LYS A O 1
ATOM 1418 N N . LYS A 1 174 ? -18.491 5.608 15.583 1.00 98.38 174 LYS A N 1
ATOM 1419 C CA . LYS A 1 174 ? -18.393 7.075 15.624 1.00 98.38 174 LYS A CA 1
ATOM 1420 C C . LYS A 1 174 ? -17.029 7.564 15.124 1.00 98.38 174 LYS A C 1
ATOM 1422 O O . LYS A 1 174 ? -16.985 8.474 14.310 1.00 98.38 174 LYS A O 1
ATOM 1427 N N . LEU A 1 175 ? -15.937 6.945 15.579 1.00 98.31 175 LEU A N 1
ATOM 1428 C CA . LEU A 1 175 ? -14.589 7.290 15.114 1.00 98.31 175 LEU A CA 1
ATOM 1429 C C . LEU A 1 175 ? -14.415 6.987 13.618 1.00 98.31 175 LEU A C 1
ATOM 1431 O O . LEU A 1 175 ? -13.830 7.784 12.896 1.00 98.31 175 LEU A O 1
ATOM 1435 N N . ALA A 1 176 ? -14.971 5.880 13.121 1.00 97.75 176 ALA A N 1
ATOM 1436 C CA . ALA A 1 176 ? -14.955 5.582 11.692 1.00 97.75 176 ALA A CA 1
ATOM 1437 C C . ALA A 1 176 ? -15.682 6.666 10.876 1.00 97.75 176 ALA A C 1
ATOM 1439 O O . ALA A 1 176 ? -15.152 7.129 9.872 1.00 97.75 176 ALA A O 1
ATOM 1440 N N . GLU A 1 177 ? -16.860 7.114 11.318 1.00 97.56 177 GLU A N 1
ATOM 1441 C CA . GLU A 1 177 ? -17.596 8.213 10.675 1.00 97.56 177 GLU A CA 1
ATOM 1442 C C . GLU A 1 177 ? -16.828 9.544 10.750 1.00 97.56 177 GLU A C 1
ATOM 1444 O O . GLU A 1 177 ? -16.786 10.281 9.771 1.00 97.56 177 GLU A O 1
ATOM 1449 N N . GLU A 1 178 ? -16.183 9.835 11.879 1.00 98.19 178 GLU A N 1
ATOM 1450 C CA . GLU A 1 178 ? -15.417 11.067 12.097 1.00 98.19 178 GLU A CA 1
ATOM 1451 C C . GLU A 1 178 ? -14.154 11.143 11.229 1.00 98.19 178 GLU A C 1
ATOM 1453 O O . GLU A 1 178 ? -13.888 12.174 10.616 1.00 98.19 178 GLU A O 1
ATOM 1458 N N . TYR A 1 179 ? -13.395 10.049 11.140 1.00 97.81 179 TYR A N 1
ATOM 1459 C CA . TYR A 1 179 ? -12.098 10.037 10.463 1.00 97.81 179 TYR A CA 1
ATOM 1460 C C . TYR A 1 179 ? -12.171 9.584 9.000 1.00 97.81 179 TYR A C 1
ATOM 1462 O O . TYR A 1 179 ? -11.388 10.068 8.185 1.00 97.81 179 TYR A O 1
ATOM 1470 N N . PHE A 1 180 ? -13.104 8.700 8.637 1.00 96.50 180 PHE A N 1
ATOM 1471 C CA . PHE A 1 180 ? -13.251 8.179 7.270 1.00 96.50 180 PHE A CA 1
ATOM 1472 C C . PHE A 1 180 ? -14.536 8.637 6.565 1.00 96.50 180 PHE A C 1
ATOM 1474 O O . PHE A 1 180 ? -14.673 8.395 5.369 1.00 96.50 180 PHE A O 1
ATOM 1481 N N . GLY A 1 181 ? -15.479 9.301 7.244 1.00 95.19 181 GLY A N 1
ATOM 1482 C CA . GLY A 1 181 ? -16.770 9.671 6.646 1.00 95.19 181 GLY A CA 1
ATOM 1483 C C . GLY A 1 181 ? -16.677 10.669 5.487 1.00 95.19 181 GLY A C 1
ATOM 1484 O O . GLY A 1 181 ? -17.570 10.715 4.642 1.00 95.19 181 GLY A O 1
ATOM 1485 N N . ASP A 1 182 ? -15.592 11.443 5.418 1.00 94.69 182 ASP A N 1
ATOM 1486 C CA . ASP A 1 182 ? -15.290 12.359 4.316 1.00 94.69 182 ASP A CA 1
ATOM 1487 C C . ASP A 1 182 ? -14.378 11.749 3.240 1.00 94.69 182 ASP A C 1
ATOM 1489 O O . ASP A 1 182 ? -14.128 12.392 2.217 1.00 94.69 182 ASP A O 1
ATOM 1493 N N . PHE A 1 183 ? -13.901 10.515 3.435 1.00 93.94 183 PHE A N 1
ATOM 1494 C CA . PHE A 1 183 ? -13.029 9.850 2.480 1.00 93.94 183 PHE A CA 1
ATOM 1495 C C . PHE A 1 183 ? -13.806 9.550 1.198 1.00 93.94 183 PHE A C 1
ATOM 1497 O O . PHE A 1 183 ? -14.792 8.813 1.193 1.00 93.94 183 PHE A O 1
ATOM 1504 N N . ARG A 1 184 ? -13.350 10.130 0.087 1.00 88.75 184 ARG A N 1
ATOM 1505 C CA . ARG A 1 184 ? -13.900 9.895 -1.248 1.00 88.75 184 ARG A CA 1
ATOM 1506 C C . ARG A 1 184 ? -12.831 9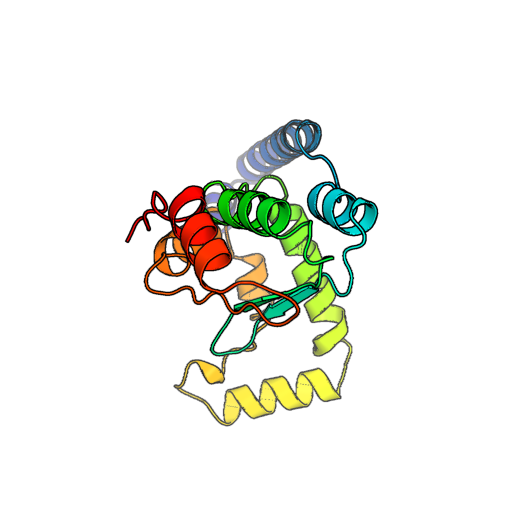.256 -2.117 1.00 88.75 184 ARG A C 1
ATOM 1508 O O . ARG A 1 184 ? -11.727 9.783 -2.224 1.00 88.75 184 ARG A O 1
ATOM 1515 N N . GLY A 1 185 ? -13.181 8.141 -2.751 1.00 78.62 185 GLY A N 1
ATOM 1516 C CA . GLY A 1 185 ? -12.375 7.597 -3.839 1.00 78.62 185 GLY A CA 1
ATOM 1517 C C . GLY A 1 185 ? -12.353 8.561 -5.027 1.00 78.62 185 GLY A C 1
ATOM 1518 O O . GLY A 1 185 ? -13.264 9.378 -5.177 1.00 78.62 185 GLY A O 1
ATOM 1519 N N . LYS A 1 186 ? -11.327 8.462 -5.877 1.00 73.50 186 LYS A N 1
ATOM 1520 C CA . LYS A 1 186 ? -11.257 9.210 -7.146 1.00 73.50 186 LYS A CA 1
ATOM 1521 C C . LYS A 1 186 ? -11.838 8.438 -8.344 1.00 73.50 186 LYS A C 1
ATOM 1523 O O . LYS A 1 186 ? -11.660 8.875 -9.479 1.00 73.50 186 LYS A O 1
ATOM 1528 N N . GLY A 1 187 ? -12.488 7.302 -8.081 1.00 55.84 187 GLY A N 1
ATOM 1529 C CA . GLY A 1 187 ? -13.101 6.414 -9.076 1.00 55.84 187 GLY A CA 1
ATOM 1530 C C . GLY A 1 187 ? -14.551 6.738 -9.394 1.00 55.84 187 GLY A C 1
ATOM 1531 O O . GLY A 1 187 ? -15.243 7.298 -8.515 1.00 55.84 187 GLY A O 1
#

Secondary structure (DSSP, 8-state):
-HHHHHTSSS--HHHHHHHHHHHHHHHHHHHTT--TTHHHHHHHHTT-EEEEEEE-SS-EEEEEE--GGGHHHHHHHHHHHHHS---TTHHHHHHHHHHHHIIIIIT-HHHHHHHHHHHHHTSSSGGGS-TT--HHHHHH--HHHHHHHHHHHSSGGG------SS--HHHHHHHHHHHHTT-----

Foldseek 3Di:
DLVCLVPDPDRDPVVNVVVVVVVVVVLVVLVVVDDPCPLVCVQVVQVKADFDWDFDPPDIDTDIDGPQVCLLVVLQSVLCCLQPPDCSCVVVVLVVLLVVCCVQAVPDPVNVVVLVVQLVVCVPDPSNADRSGDSVCSVVDDPVNVVVVSLPQSAPVNDDDDDDDPDDPVVSVVSCCVRCVPTGRND